Protein AF-A0AAN7W5N5-F1 (afdb_monomer_lite)

Organism: NCBI:txid574655

Radius of gyration: 18.79 Å; chains: 1; bounding box: 51×27×48 Å

Structure (mmCIF, N/CA/C/O backbone):
data_AF-A0AAN7W5N5-F1
#
_entry.id   AF-A0AAN7W5N5-F1
#
loop_
_atom_site.group_PDB
_atom_site.id
_atom_site.type_symbol
_atom_site.label_atom_id
_atom_site.label_alt_id
_atom_site.label_comp_id
_atom_site.label_asym_id
_atom_site.label_entity_id
_atom_site.label_seq_id
_atom_site.pdbx_PDB_ins_code
_atom_site.Cartn_x
_atom_site.Cartn_y
_atom_site.Cartn_z
_atom_site.occupancy
_atom_site.B_iso_or_equiv
_atom_site.auth_seq_id
_atom_site.auth_comp_id
_atom_site.auth_asym_id
_atom_site.auth_atom_id
_atom_site.pdbx_PDB_model_num
ATOM 1 N N . MET A 1 1 ? -1.531 -2.290 21.632 1.00 62.78 1 MET A N 1
ATOM 2 C CA . MET A 1 1 ? -2.872 -2.038 22.188 1.00 62.78 1 MET A CA 1
ATOM 3 C C . MET A 1 1 ? -3.713 -3.237 21.817 1.00 62.78 1 MET A C 1
ATOM 5 O O . MET A 1 1 ? -3.587 -3.684 20.684 1.00 62.78 1 MET A O 1
ATOM 9 N N . ASP A 1 2 ? -4.458 -3.797 22.761 1.00 75.69 2 ASP A N 1
ATOM 10 C CA . ASP A 1 2 ? -5.427 -4.842 22.440 1.00 75.69 2 ASP A CA 1
ATOM 11 C C . ASP A 1 2 ? -6.656 -4.183 21.795 1.00 75.69 2 ASP A C 1
ATOM 13 O O . ASP A 1 2 ? -7.124 -3.154 22.284 1.00 75.69 2 ASP A O 1
ATOM 17 N N . TRP A 1 3 ? -7.126 -4.709 20.664 1.00 88.38 3 TRP A N 1
ATOM 18 C CA . TRP A 1 3 ? -8.278 -4.153 19.943 1.00 88.38 3 TRP A CA 1
ATOM 19 C C . TRP A 1 3 ? -9.618 -4.711 20.423 1.00 88.38 3 TRP A C 1
ATOM 21 O O . TRP A 1 3 ? -10.660 -4.254 19.958 1.00 88.38 3 TRP A O 1
ATOM 31 N N . THR A 1 4 ? -9.616 -5.658 21.365 1.00 76.62 4 THR A N 1
ATOM 32 C CA . THR A 1 4 ? -10.848 -6.211 21.947 1.00 76.62 4 THR A CA 1
ATOM 33 C C . THR A 1 4 ? -11.638 -5.206 22.788 1.00 76.62 4 THR A C 1
ATOM 35 O O . THR A 1 4 ? -12.823 -5.431 23.011 1.00 76.62 4 THR A O 1
ATOM 38 N N . ASP A 1 5 ? -11.014 -4.111 23.240 1.00 76.88 5 ASP A N 1
ATOM 39 C CA . ASP A 1 5 ? -11.639 -3.071 24.074 1.00 76.88 5 ASP A CA 1
ATOM 40 C C . ASP A 1 5 ? -11.217 -1.655 23.628 1.00 76.88 5 ASP A C 1
ATOM 42 O O . ASP A 1 5 ? -10.651 -0.858 24.378 1.00 76.88 5 ASP A O 1
ATOM 46 N N . LEU A 1 6 ? -11.415 -1.355 22.339 1.00 86.00 6 LEU A N 1
ATOM 47 C CA . LEU A 1 6 ? -11.145 -0.026 21.783 1.00 86.00 6 LEU A CA 1
ATOM 48 C C . LEU A 1 6 ? -12.155 0.997 22.334 1.00 86.00 6 LEU A C 1
ATOM 50 O O . LEU A 1 6 ? -13.349 0.885 22.041 1.00 86.00 6 LEU A O 1
ATOM 54 N N . PRO A 1 7 ? -11.716 2.039 23.069 1.00 90.25 7 PRO A N 1
ATOM 55 C CA . PRO A 1 7 ? -12.647 3.020 23.602 1.00 90.25 7 PRO A CA 1
ATOM 56 C C . PRO A 1 7 ? -13.289 3.822 22.456 1.00 90.25 7 PRO A C 1
ATOM 58 O O . PRO A 1 7 ? -12.598 4.154 21.491 1.00 90.25 7 PRO A O 1
ATOM 61 N N . PRO A 1 8 ? -14.567 4.240 22.564 1.00 90.12 8 PRO A N 1
ATOM 62 C CA . PRO A 1 8 ? -15.243 5.013 21.511 1.00 90.12 8 PRO A CA 1
ATOM 63 C C . PRO A 1 8 ? -14.552 6.339 21.154 1.00 90.12 8 PRO A C 1
ATOM 65 O O . PRO A 1 8 ? -14.752 6.898 20.077 1.00 90.12 8 PRO A O 1
ATOM 68 N N . SER A 1 9 ? -13.731 6.871 22.064 1.00 93.50 9 SER A N 1
ATOM 69 C CA . SER A 1 9 ? -12.927 8.070 21.833 1.00 93.50 9 SER A CA 1
ATOM 70 C C . SER A 1 9 ? -11.696 7.824 20.952 1.00 93.50 9 SER A C 1
ATOM 72 O O . SER A 1 9 ? -11.160 8.797 20.412 1.00 93.50 9 SER A O 1
ATOM 74 N N . HIS A 1 10 ? -11.266 6.570 20.781 1.00 95.50 10 HIS A N 1
ATOM 75 C CA . HIS A 1 10 ? -10.104 6.194 19.979 1.00 95.50 10 HIS A CA 1
ATOM 76 C C . HIS A 1 10 ? -10.330 6.493 18.495 1.00 95.50 10 HIS A C 1
ATOM 78 O O . HIS A 1 10 ? -11.406 6.226 17.957 1.00 95.50 10 HIS A O 1
ATOM 84 N N . ASN A 1 11 ? -9.307 6.997 17.801 1.00 97.50 11 ASN A N 1
ATOM 85 C CA . ASN A 1 11 ? -9.436 7.355 16.387 1.00 97.50 11 ASN A CA 1
ATOM 86 C C . ASN A 1 11 ? -9.748 6.142 15.507 1.00 97.50 11 ASN A C 1
ATOM 88 O O . ASN A 1 11 ? -10.615 6.243 14.649 1.00 97.50 11 ASN A O 1
ATOM 92 N N . LEU A 1 12 ? -9.161 4.975 15.787 1.00 97.19 12 LEU A N 1
ATOM 93 C CA . LEU A 1 12 ? -9.523 3.723 15.108 1.00 97.19 12 LEU A CA 1
ATOM 94 C C . LEU A 1 12 ? -11.008 3.343 15.288 1.00 97.19 12 LEU A C 1
ATOM 96 O O . LEU A 1 12 ? -11.646 2.934 14.322 1.00 97.19 12 LEU A O 1
ATOM 100 N N . ALA A 1 13 ? -11.576 3.530 16.489 1.00 95.75 13 ALA A N 1
ATOM 101 C CA . ALA A 1 13 ? -12.991 3.252 16.767 1.00 95.75 13 ALA A CA 1
ATOM 102 C C . ALA A 1 13 ? -13.930 4.225 16.028 1.00 95.75 13 ALA A C 1
ATOM 104 O O . ALA A 1 13 ? -14.976 3.836 15.511 1.00 95.75 13 ALA A O 1
ATOM 105 N N . LYS A 1 14 ? -13.535 5.496 15.921 1.00 97.56 14 LYS A N 1
ATOM 106 C CA . LYS A 1 14 ? -14.254 6.487 15.108 1.00 97.56 14 LYS A CA 1
ATOM 107 C C . LYS A 1 14 ? -14.141 6.178 13.618 1.00 97.56 14 LYS A C 1
ATOM 109 O O . LYS A 1 14 ? -15.128 6.268 12.899 1.00 97.56 14 LYS A O 1
ATOM 114 N N . PHE A 1 15 ? -12.959 5.767 13.162 1.00 98.12 15 PHE A N 1
ATOM 115 C CA . PHE A 1 15 ? -12.714 5.455 11.758 1.00 98.12 15 PHE A CA 1
ATOM 116 C C . PHE A 1 15 ? -13.587 4.288 11.287 1.00 98.12 15 PHE A C 1
ATOM 118 O O . PHE A 1 15 ? -14.250 4.395 10.258 1.00 98.12 15 PHE A O 1
ATOM 125 N N . ILE A 1 16 ? -13.669 3.206 12.068 1.00 96.50 16 ILE A N 1
ATOM 126 C CA . ILE A 1 16 ? -14.532 2.071 11.721 1.00 96.50 16 ILE A CA 1
ATOM 127 C C . ILE A 1 16 ? -16.022 2.454 11.698 1.00 96.50 16 ILE A C 1
ATOM 129 O O . ILE A 1 16 ? -16.761 1.958 10.850 1.00 96.50 16 ILE A O 1
ATOM 133 N N . ALA A 1 17 ? -16.464 3.372 12.565 1.00 95.81 17 ALA A N 1
ATOM 134 C CA . ALA A 1 17 ? -17.840 3.870 12.559 1.00 95.81 17 ALA A CA 1
ATOM 135 C C . ALA A 1 17 ? -18.172 4.696 11.300 1.00 95.81 17 ALA A C 1
ATOM 137 O O . ALA A 1 17 ? -19.320 4.707 10.858 1.00 95.81 17 ALA A O 1
ATOM 138 N N . GLU A 1 18 ? -17.180 5.361 10.703 1.00 97.06 18 GLU A N 1
ATOM 139 C CA . GLU A 1 18 ? -17.335 6.142 9.468 1.00 97.06 18 GLU A CA 1
ATOM 140 C C . GLU A 1 18 ? -17.125 5.320 8.183 1.00 97.06 18 GLU A C 1
ATOM 142 O O . GLU A 1 18 ? -17.558 5.737 7.106 1.00 97.06 18 GLU A O 1
ATOM 147 N N . LEU A 1 19 ? -16.523 4.129 8.284 1.00 98.19 19 LEU A N 1
ATOM 148 C CA . LEU A 1 19 ? -16.250 3.249 7.146 1.00 98.19 19 LEU A CA 1
ATOM 149 C C . LEU A 1 19 ? -17.478 2.975 6.248 1.00 98.19 19 LEU A C 1
ATOM 151 O O . LEU A 1 19 ? -17.312 3.038 5.030 1.00 98.19 19 LEU A O 1
ATOM 155 N N . PRO A 1 20 ? -18.708 2.737 6.761 1.00 98.12 20 PRO A N 1
ATOM 156 C CA . PRO A 1 20 ? -19.872 2.515 5.898 1.00 98.12 20 PRO A CA 1
ATOM 157 C C . PRO A 1 20 ? -20.142 3.664 4.918 1.00 98.12 20 PRO A C 1
ATOM 159 O O . PRO A 1 20 ? -20.541 3.419 3.780 1.00 98.12 20 PRO A O 1
ATOM 162 N N . ALA A 1 21 ? -19.921 4.915 5.337 1.00 98.12 21 ALA A N 1
ATOM 163 C CA . ALA A 1 21 ? -20.107 6.077 4.473 1.00 98.12 21 ALA A CA 1
ATOM 164 C C . ALA A 1 21 ? -19.031 6.132 3.379 1.00 98.12 21 ALA A C 1
ATOM 166 O O . ALA A 1 21 ? -19.371 6.321 2.214 1.00 98.12 21 ALA A O 1
ATOM 167 N N . ILE A 1 22 ? -17.769 5.875 3.742 1.00 98.50 22 ILE A N 1
ATOM 168 C CA . ILE A 1 22 ? -16.629 5.831 2.811 1.00 98.50 22 ILE A CA 1
ATOM 169 C C . ILE A 1 22 ? -16.830 4.744 1.749 1.00 98.50 22 ILE A C 1
ATOM 171 O O . ILE A 1 22 ? -16.679 5.000 0.556 1.00 98.50 22 ILE A O 1
ATOM 175 N N . LEU A 1 23 ? -17.211 3.531 2.159 1.00 98.38 23 LEU A N 1
ATOM 176 C CA . LEU A 1 23 ? -17.442 2.419 1.233 1.00 98.38 23 LEU A CA 1
ATOM 177 C C . LEU A 1 23 ? -18.632 2.685 0.307 1.00 98.38 23 LEU A C 1
ATOM 179 O O . LEU A 1 23 ? -18.572 2.382 -0.882 1.00 98.38 23 LEU A O 1
ATOM 183 N N . LYS A 1 24 ? -19.697 3.308 0.824 1.00 98.19 24 LYS A N 1
ATOM 184 C CA . LYS A 1 24 ? -20.849 3.715 0.013 1.00 98.19 24 LYS A CA 1
ATOM 185 C C . LYS A 1 24 ? -20.483 4.784 -1.017 1.00 98.19 24 LYS A C 1
ATOM 187 O O . LYS A 1 24 ? -20.962 4.710 -2.145 1.00 98.19 24 LYS A O 1
ATOM 192 N N . GLU A 1 25 ? -19.696 5.780 -0.623 1.00 98.00 25 GLU A N 1
ATOM 193 C CA . GLU A 1 25 ? -19.261 6.869 -1.501 1.00 98.00 25 GLU A CA 1
ATOM 194 C C . GLU A 1 25 ? -18.341 6.350 -2.606 1.00 98.00 25 GLU A C 1
ATOM 196 O O . GLU A 1 25 ? -18.596 6.589 -3.784 1.00 98.00 25 GLU A O 1
ATOM 201 N N . THR A 1 26 ? -17.327 5.572 -2.226 1.00 97.75 26 THR A N 1
ATOM 202 C CA . THR A 1 26 ? -16.324 5.063 -3.167 1.00 97.75 26 THR A CA 1
ATOM 203 C C . THR A 1 26 ? -16.831 3.893 -4.011 1.00 97.75 26 THR A C 1
ATOM 205 O O . THR A 1 26 ? -16.389 3.670 -5.141 1.00 97.75 26 THR A O 1
ATOM 208 N N . GLY A 1 27 ? -17.784 3.110 -3.499 1.00 98.00 27 GLY A N 1
ATOM 209 C CA . GLY A 1 27 ? -18.312 1.917 -4.163 1.00 98.00 27 GLY A CA 1
ATOM 210 C C . GLY A 1 27 ? -17.249 0.846 -4.434 1.00 98.00 27 GLY A C 1
ATOM 211 O O . GLY A 1 27 ? -17.376 0.095 -5.403 1.00 98.00 27 GLY A O 1
ATOM 212 N N . HIS A 1 28 ? -16.176 0.815 -3.638 1.00 98.31 28 HIS A N 1
ATOM 213 C CA . HIS A 1 28 ? -15.098 -0.164 -3.724 1.00 98.31 28 HIS A CA 1
ATOM 214 C C . HIS A 1 28 ? -14.604 -0.530 -2.328 1.00 98.31 28 HIS A C 1
ATOM 216 O O . HIS A 1 28 ? -14.449 0.339 -1.476 1.00 98.31 28 HIS A O 1
ATOM 222 N N . HIS A 1 29 ? -14.401 -1.822 -2.086 1.00 98.19 29 HIS A N 1
ATOM 223 C CA . HIS A 1 29 ? -14.193 -2.356 -0.740 1.00 98.19 29 HIS A CA 1
ATOM 224 C C . HIS A 1 29 ? -12.861 -3.098 -0.581 1.00 98.19 29 HIS A C 1
ATOM 226 O O . HIS A 1 29 ? -12.531 -3.510 0.526 1.00 98.19 29 HIS A O 1
ATOM 232 N N . GLU A 1 30 ? -12.079 -3.261 -1.648 1.00 98.19 30 GLU A N 1
ATOM 233 C CA . GLU A 1 30 ? -10.800 -3.965 -1.588 1.00 98.19 30 GLU A CA 1
ATOM 234 C C . GLU A 1 30 ? -9.652 -2.985 -1.320 1.00 98.19 30 GLU A C 1
ATOM 236 O O . GLU A 1 30 ? -9.514 -1.961 -1.988 1.00 98.19 30 GLU A O 1
ATOM 241 N N . MET A 1 31 ? -8.802 -3.318 -0.349 1.00 98.38 31 MET A N 1
ATOM 242 C CA . MET A 1 31 ? -7.566 -2.595 -0.064 1.00 98.38 31 MET A CA 1
ATOM 243 C C . MET A 1 31 ? -6.450 -3.568 0.321 1.00 98.38 31 MET A C 1
ATOM 245 O O . MET A 1 31 ? -6.561 -4.297 1.307 1.00 98.38 31 MET A O 1
ATOM 249 N N . TYR A 1 32 ? -5.344 -3.552 -0.429 1.00 97.75 32 TYR A N 1
ATOM 250 C CA . TYR A 1 32 ? -4.166 -4.406 -0.198 1.00 97.75 32 TYR A CA 1
ATOM 251 C C . TYR A 1 32 ? -4.500 -5.907 -0.100 1.00 97.75 32 TYR A C 1
ATOM 253 O O . TYR A 1 32 ? -3.950 -6.655 0.708 1.00 97.75 32 TYR A O 1
ATOM 261 N N . GLY A 1 33 ? -5.457 -6.342 -0.912 1.00 96.81 33 GLY A N 1
ATOM 262 C CA . GLY A 1 33 ? -6.055 -7.664 -0.934 1.00 96.81 33 GLY A CA 1
ATOM 263 C C . GLY A 1 33 ? -7.210 -7.837 0.051 1.00 96.81 33 GLY A C 1
ATOM 264 O O . GLY A 1 33 ? -8.016 -8.734 -0.156 1.00 96.81 33 GLY A O 1
ATOM 265 N N . VAL A 1 34 ? -7.336 -7.033 1.104 1.00 98.31 34 VAL A N 1
ATOM 266 C CA . VAL A 1 34 ? -8.346 -7.218 2.158 1.00 98.31 34 VAL A CA 1
ATOM 267 C C . VAL A 1 34 ? -9.691 -6.628 1.734 1.00 98.31 34 VAL A C 1
ATOM 269 O O . VAL A 1 34 ? -9.759 -5.476 1.320 1.00 98.31 34 VAL A O 1
ATOM 272 N N . GLU A 1 35 ? -10.767 -7.402 1.896 1.00 98.06 35 GLU A N 1
ATOM 273 C CA . GLU A 1 35 ? -12.139 -6.899 1.771 1.00 98.06 35 GLU A CA 1
ATOM 274 C C . GLU A 1 35 ? -12.531 -6.171 3.066 1.00 98.06 35 GLU A C 1
ATOM 276 O O . GLU A 1 35 ? -12.616 -6.784 4.139 1.00 98.06 35 GLU A O 1
ATOM 281 N N . LEU A 1 36 ? -12.734 -4.857 2.970 1.00 98.38 36 LEU A N 1
ATOM 282 C CA . LEU A 1 36 ? -13.122 -3.997 4.082 1.00 98.38 36 LEU A CA 1
ATOM 283 C C . LEU A 1 36 ? -14.585 -4.236 4.451 1.00 98.38 36 LEU A C 1
ATOM 285 O O . LEU A 1 36 ? -15.479 -4.149 3.612 1.00 98.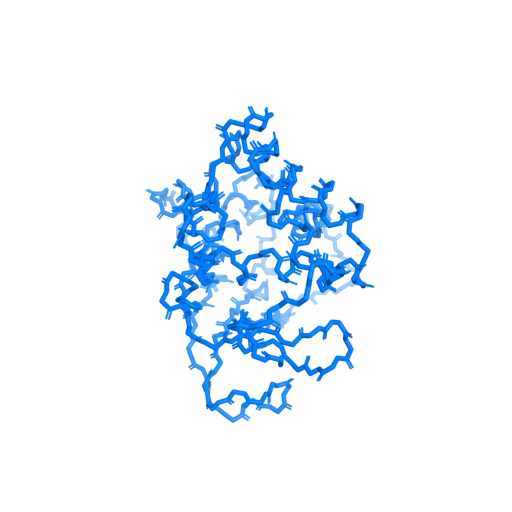38 36 LEU A O 1
ATOM 289 N N . GLN A 1 37 ? -14.829 -4.509 5.731 1.00 96.75 37 GLN A N 1
ATOM 290 C CA . GLN A 1 37 ? -16.149 -4.869 6.239 1.00 96.75 37 GLN A CA 1
ATOM 291 C C . GLN A 1 37 ? -16.641 -3.858 7.270 1.00 96.75 37 GLN A C 1
ATOM 293 O O . GLN A 1 37 ? -15.924 -3.464 8.191 1.00 96.75 37 GLN A O 1
ATOM 298 N N . THR A 1 38 ? -17.901 -3.455 7.131 1.00 94.69 38 THR A N 1
ATOM 299 C CA . THR A 1 38 ? -18.594 -2.655 8.142 1.00 94.69 38 THR A CA 1
ATOM 300 C C . THR A 1 38 ? -18.891 -3.493 9.382 1.00 94.69 38 THR A C 1
ATOM 302 O O . THR A 1 38 ? -18.990 -4.716 9.311 1.00 94.69 38 THR A O 1
ATOM 305 N N . VAL A 1 39 ? -19.084 -2.840 10.526 1.00 91.69 39 VAL A N 1
ATOM 306 C CA . VAL A 1 39 ? -19.478 -3.530 11.761 1.00 91.69 39 VAL A CA 1
ATOM 307 C C . VAL A 1 39 ? -20.928 -3.996 11.648 1.00 91.69 39 VAL A C 1
ATOM 309 O O . VAL A 1 39 ? -21.829 -3.186 11.438 1.00 91.69 39 VAL A O 1
ATOM 312 N N . GLU A 1 40 ? -21.147 -5.299 11.791 1.00 89.12 40 GLU A N 1
ATOM 313 C CA . GLU A 1 40 ? -22.485 -5.870 11.948 1.00 89.12 40 GLU A CA 1
ATOM 314 C C . GLU A 1 40 ? -22.989 -5.664 13.383 1.00 89.12 40 GLU A C 1
ATOM 316 O O . GLU A 1 40 ? -22.221 -5.737 14.345 1.00 89.12 40 GLU A O 1
ATOM 321 N N . GLU A 1 41 ? -24.293 -5.438 13.542 1.00 85.69 41 GLU A N 1
ATOM 322 C CA . GLU A 1 41 ? -24.903 -5.237 14.856 1.00 85.69 41 GLU A CA 1
ATOM 323 C C . GLU A 1 41 ? -24.616 -6.422 15.797 1.00 85.69 41 GLU A C 1
ATOM 325 O O . GLU A 1 41 ? -24.812 -7.587 15.449 1.00 85.69 41 GLU A O 1
ATOM 330 N N . GLY A 1 42 ? -24.118 -6.118 16.999 1.00 82.19 42 GLY A N 1
ATOM 331 C CA . GLY A 1 42 ? -23.792 -7.120 18.017 1.00 82.19 42 GLY A CA 1
ATOM 332 C C . GLY A 1 42 ? -22.503 -7.917 17.773 1.00 82.19 42 GLY A C 1
ATOM 333 O O . GLY A 1 42 ? -22.201 -8.806 18.569 1.00 82.19 42 GLY A O 1
ATOM 334 N N . LYS A 1 43 ? -21.727 -7.614 16.723 1.00 87.31 43 LYS A N 1
ATOM 335 C CA . LYS A 1 43 ? -20.427 -8.249 16.454 1.00 87.31 43 LYS A CA 1
ATOM 336 C C . LYS A 1 43 ? -19.266 -7.262 16.620 1.00 87.31 43 LYS A C 1
ATOM 338 O O . LYS A 1 43 ? -19.433 -6.069 16.365 1.00 87.31 43 LYS A O 1
ATOM 343 N N . PRO A 1 44 ? -18.074 -7.732 17.029 1.00 89.06 44 PRO A N 1
ATOM 344 C CA . PRO A 1 44 ? -16.884 -6.893 17.017 1.00 89.06 44 PRO A CA 1
ATOM 345 C C . PRO A 1 44 ? -16.466 -6.562 15.572 1.00 89.06 44 PRO A C 1
ATOM 347 O O . PRO A 1 44 ? -16.754 -7.341 14.657 1.00 89.06 44 PRO A O 1
ATOM 350 N N . PRO A 1 45 ? -15.748 -5.447 15.348 1.00 92.25 45 PRO A N 1
ATOM 351 C CA . PRO A 1 45 ? -15.161 -5.151 14.048 1.00 92.25 45 PRO A CA 1
ATOM 352 C C . PRO A 1 45 ? -14.238 -6.268 13.552 1.00 92.25 45 PRO A C 1
ATOM 354 O O . PRO A 1 45 ? -13.500 -6.879 14.329 1.00 92.25 45 PRO A O 1
ATOM 357 N N . VAL A 1 46 ? -14.228 -6.495 12.239 1.00 94.75 46 VAL A N 1
ATOM 358 C CA . VAL A 1 46 ? -13.342 -7.483 11.615 1.00 94.75 46 VAL A CA 1
ATOM 359 C C . VAL A 1 46 ? -11.884 -7.042 11.767 1.00 94.75 46 VAL A C 1
ATOM 361 O O . VAL A 1 46 ? -11.503 -5.952 11.337 1.00 94.75 46 VAL A O 1
ATOM 364 N N . HIS A 1 47 ? -11.048 -7.911 12.343 1.00 95.88 47 HIS A N 1
ATOM 365 C CA . HIS A 1 47 ? -9.654 -7.597 12.673 1.00 95.88 47 HIS A CA 1
ATOM 366 C C . HIS A 1 47 ? -8.847 -7.093 11.468 1.00 95.88 47 HIS A C 1
ATOM 368 O O . HIS A 1 47 ? -8.166 -6.077 11.556 1.00 95.88 47 HIS A O 1
ATOM 374 N N . THR A 1 48 ? -8.951 -7.754 10.316 1.00 97.44 48 THR A N 1
ATOM 375 C CA . THR A 1 48 ? -8.211 -7.373 9.103 1.00 97.44 48 THR A CA 1
ATOM 376 C C . THR A 1 48 ? -8.648 -6.018 8.548 1.00 97.44 48 THR A C 1
ATOM 378 O O . THR A 1 48 ? -7.820 -5.275 8.031 1.00 97.44 48 THR A O 1
ATOM 381 N N . THR A 1 49 ? -9.915 -5.629 8.727 1.00 97.88 49 THR A N 1
ATOM 382 C CA . THR A 1 49 ? -10.363 -4.262 8.417 1.00 97.88 49 THR A CA 1
ATOM 383 C C . THR A 1 49 ? -9.678 -3.256 9.342 1.00 97.88 49 THR A C 1
ATOM 385 O O . THR A 1 49 ? -9.137 -2.261 8.864 1.00 97.88 49 THR A O 1
ATOM 388 N N . LEU A 1 50 ? -9.610 -3.535 10.650 1.00 97.81 50 LEU A N 1
ATOM 389 C CA . LEU A 1 50 ? -8.890 -2.681 11.604 1.00 97.81 50 LEU A CA 1
ATOM 390 C C . LEU A 1 50 ? -7.396 -2.553 11.264 1.00 97.81 50 LEU A C 1
ATOM 392 O O . LEU A 1 50 ? -6.847 -1.460 11.382 1.00 97.81 50 LEU A O 1
ATOM 396 N N . VAL A 1 51 ? -6.752 -3.624 10.779 1.00 98.19 51 VAL A N 1
ATOM 397 C CA . VAL A 1 51 ? -5.364 -3.591 10.275 1.00 98.19 51 VAL A CA 1
ATOM 398 C C . VAL A 1 51 ? -5.202 -2.549 9.176 1.00 98.19 51 VAL A C 1
ATOM 400 O O . VAL A 1 51 ? -4.291 -1.723 9.255 1.00 98.19 51 VAL A O 1
ATOM 403 N N . ILE A 1 52 ? -6.088 -2.538 8.181 1.00 98.56 52 ILE A N 1
ATOM 404 C CA . ILE A 1 52 ? -6.022 -1.556 7.096 1.00 98.56 52 ILE A CA 1
ATOM 405 C C . ILE A 1 52 ? -6.254 -0.140 7.629 1.00 98.56 52 ILE A C 1
ATOM 407 O O . ILE A 1 52 ? -5.428 0.741 7.394 1.00 98.56 52 ILE A O 1
ATOM 411 N N . LEU A 1 53 ? -7.318 0.085 8.403 1.00 98.50 53 LEU A N 1
ATOM 412 C CA . LEU A 1 53 ? -7.630 1.415 8.941 1.00 98.50 53 LEU A CA 1
ATOM 413 C C . LEU A 1 53 ? -6.493 1.969 9.813 1.00 98.50 53 LEU A C 1
ATOM 415 O O . LEU A 1 53 ? -6.135 3.144 9.702 1.00 98.50 53 LEU A O 1
ATOM 419 N N . GLN A 1 54 ? -5.868 1.118 10.629 1.00 98.31 54 GLN A N 1
ATOM 420 C CA . GLN A 1 54 ? -4.736 1.515 11.457 1.00 98.31 54 GLN A CA 1
ATOM 421 C C . GLN A 1 54 ? -3.503 1.879 10.621 1.00 98.31 54 GLN A C 1
ATOM 423 O O . GLN A 1 54 ? -2.778 2.806 10.987 1.00 98.31 54 GLN A O 1
ATOM 428 N N . LYS A 1 55 ? -3.254 1.206 9.486 1.00 98.19 55 LYS A N 1
ATOM 429 C CA . LYS A 1 55 ? -2.179 1.603 8.558 1.00 98.19 55 LYS A CA 1
ATOM 430 C C . LYS A 1 55 ? -2.397 3.024 8.036 1.00 98.19 55 LYS A C 1
ATOM 432 O O . LYS A 1 55 ? -1.456 3.815 8.068 1.00 98.19 55 LYS A O 1
ATOM 437 N N . PHE A 1 56 ? -3.625 3.376 7.649 1.00 98.56 56 PHE A N 1
ATOM 438 C CA . PHE A 1 56 ? -3.964 4.733 7.197 1.00 98.56 56 PHE A CA 1
ATOM 439 C C . PHE A 1 56 ? -3.846 5.779 8.313 1.00 98.56 56 PHE A C 1
ATOM 441 O O . PHE A 1 56 ? -3.289 6.852 8.081 1.00 98.56 56 PHE A O 1
ATOM 448 N N . LEU A 1 57 ? -4.277 5.471 9.542 1.00 98.44 57 LEU A N 1
ATOM 449 C CA . LEU A 1 57 ? -4.051 6.364 10.689 1.00 98.44 57 LEU A CA 1
ATOM 450 C C . LEU A 1 57 ? -2.559 6.600 10.925 1.00 98.44 57 LEU A C 1
ATOM 452 O O . LEU A 1 57 ? -2.119 7.741 11.042 1.00 98.44 57 LEU A O 1
ATOM 456 N N . ARG A 1 58 ? -1.748 5.538 10.926 1.00 97.69 58 ARG A N 1
ATOM 457 C CA . ARG A 1 58 ? -0.296 5.650 11.124 1.00 97.69 58 ARG A CA 1
ATOM 458 C C . ARG A 1 58 ? 0.395 6.431 10.014 1.00 97.69 58 ARG A C 1
ATOM 460 O O . ARG A 1 58 ? 1.283 7.222 10.322 1.00 97.69 58 ARG A O 1
ATOM 467 N N . ALA A 1 59 ? -0.012 6.235 8.761 1.00 97.19 59 ALA A N 1
ATOM 468 C CA . ALA A 1 59 ? 0.510 6.989 7.623 1.00 97.19 59 ALA A CA 1
ATOM 469 C C . ALA A 1 59 ? 0.250 8.500 7.761 1.00 97.19 59 ALA A C 1
ATOM 471 O O . ALA A 1 59 ? 1.054 9.308 7.302 1.00 97.19 59 ALA A O 1
ATOM 472 N N . ASN A 1 60 ? -0.821 8.877 8.465 1.00 98.00 60 ASN A N 1
ATOM 473 C CA . ASN A 1 60 ? -1.238 10.262 8.674 1.00 98.00 60 ASN A CA 1
ATOM 474 C C . ASN A 1 60 ? -0.979 10.775 10.096 1.00 98.00 60 ASN A C 1
ATOM 476 O O . ASN A 1 60 ? -1.625 11.724 10.532 1.00 98.00 60 ASN A O 1
ATOM 480 N N . ALA A 1 61 ? -0.036 10.176 10.829 1.00 97.75 61 ALA A N 1
ATOM 481 C CA . ALA A 1 61 ? 0.315 10.594 12.189 1.00 97.75 61 ALA A CA 1
ATOM 482 C C . ALA A 1 61 ? -0.883 10.644 13.168 1.00 97.75 61 ALA A C 1
ATOM 484 O O . ALA A 1 61 ? -0.958 11.527 14.020 1.00 97.75 61 ALA A O 1
ATOM 485 N N . ASP A 1 62 ? -1.800 9.680 13.038 1.00 97.88 62 ASP A N 1
ATOM 486 C CA . ASP A 1 62 ? -3.067 9.554 13.776 1.00 97.88 62 ASP A CA 1
ATOM 487 C C . ASP A 1 62 ? -4.094 10.681 13.511 1.00 97.88 62 ASP A C 1
ATOM 489 O O . ASP A 1 62 ? -5.063 10.857 14.249 1.00 97.88 62 ASP A O 1
ATOM 493 N N . ASP A 1 63 ? -3.927 11.435 12.419 1.00 98.44 63 ASP A N 1
ATOM 494 C CA . ASP A 1 63 ? -4.917 12.399 11.929 1.00 98.44 63 ASP A CA 1
ATOM 495 C C . ASP A 1 63 ? -6.065 11.667 11.212 1.00 98.44 63 ASP A C 1
ATOM 497 O O . ASP A 1 63 ? -5.950 11.257 10.053 1.00 98.44 63 ASP A O 1
ATOM 501 N N . LEU A 1 64 ? -7.192 11.503 11.912 1.00 98.38 64 LEU A N 1
ATOM 502 C CA . LEU A 1 64 ? -8.376 10.809 11.396 1.00 98.38 64 LEU A CA 1
ATOM 503 C C . LEU A 1 64 ? -8.933 11.443 10.114 1.00 98.38 64 LEU A C 1
ATOM 505 O O . LEU A 1 64 ? -9.427 10.726 9.247 1.00 98.38 64 LEU A O 1
ATOM 509 N N . PHE A 1 65 ? -8.888 12.770 9.976 1.00 98.31 65 PHE A N 1
ATOM 510 C CA . PHE A 1 65 ? -9.433 13.428 8.789 1.00 98.31 65 PHE A CA 1
ATOM 511 C C . PHE A 1 65 ? -8.609 13.063 7.552 1.00 98.31 65 PHE A C 1
ATOM 513 O O . PHE A 1 65 ? -9.165 12.576 6.567 1.00 98.31 65 PHE A O 1
ATOM 520 N N . LYS A 1 66 ? -7.283 13.201 7.643 1.00 98.38 66 LYS A N 1
ATOM 521 C CA . LYS A 1 66 ? -6.375 12.855 6.540 1.00 98.38 66 LYS A CA 1
ATOM 522 C C . LYS A 1 66 ? -6.362 11.361 6.239 1.00 98.38 66 LYS A C 1
ATOM 524 O O . LYS A 1 66 ? -6.312 10.976 5.078 1.00 98.38 66 LYS A O 1
ATOM 529 N N . ALA A 1 67 ? -6.466 10.515 7.266 1.00 98.62 67 ALA A N 1
ATOM 530 C CA . ALA A 1 67 ? -6.549 9.069 7.083 1.00 98.62 67 ALA A CA 1
ATOM 531 C C . ALA A 1 67 ? -7.787 8.656 6.272 1.00 98.62 67 ALA A C 1
ATOM 533 O O . ALA A 1 67 ? -7.681 7.807 5.389 1.00 98.62 67 ALA A O 1
ATOM 534 N N . LYS A 1 68 ? -8.944 9.284 6.530 1.00 98.44 68 LYS A N 1
ATOM 535 C CA . LYS A 1 68 ? -10.168 9.070 5.744 1.00 98.44 68 LYS A CA 1
ATOM 536 C C . LYS A 1 68 ? -10.014 9.561 4.309 1.00 98.44 68 LYS A C 1
ATOM 538 O O . LYS A 1 68 ? -10.347 8.823 3.392 1.00 98.44 68 LYS A O 1
ATOM 543 N N . GLU A 1 69 ? -9.486 10.770 4.120 1.00 98.31 69 GLU A N 1
ATOM 544 C CA . GLU A 1 69 ? -9.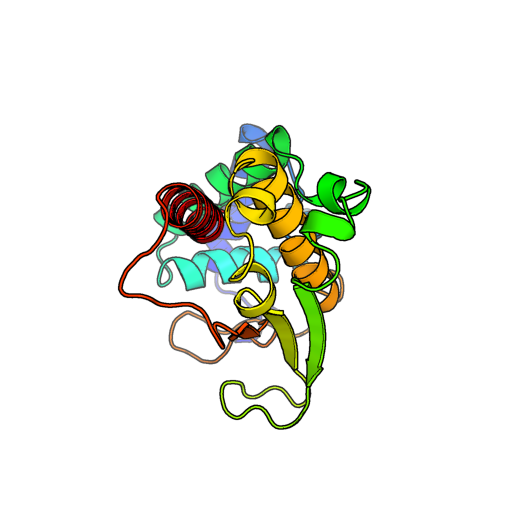246 11.339 2.788 1.00 98.31 69 GLU A CA 1
ATOM 545 C C . GLU A 1 69 ? -8.332 10.432 1.951 1.00 98.31 69 GLU A C 1
ATOM 547 O O . GLU A 1 69 ? -8.663 10.093 0.814 1.00 98.31 69 GLU A O 1
ATOM 552 N N . GLN A 1 70 ? -7.223 9.972 2.539 1.00 98.50 70 GLN A N 1
ATOM 553 C CA . GLN A 1 70 ? -6.287 9.079 1.866 1.00 98.50 70 GLN A CA 1
ATOM 554 C C . GLN A 1 70 ? -6.913 7.708 1.572 1.00 98.50 70 GLN A C 1
ATOM 556 O O . GLN A 1 70 ? -6.738 7.198 0.469 1.00 98.50 70 GLN A O 1
ATOM 561 N N . LEU A 1 71 ? -7.672 7.122 2.509 1.00 98.62 71 LEU A N 1
ATOM 562 C CA . LEU A 1 71 ? -8.372 5.856 2.269 1.00 98.62 71 LEU A CA 1
ATOM 563 C C . LEU A 1 71 ? -9.376 5.986 1.117 1.00 98.62 71 LEU A C 1
ATOM 565 O O . LEU A 1 71 ? -9.368 5.148 0.219 1.00 98.62 71 LEU A O 1
ATOM 569 N N . SER A 1 72 ? -10.206 7.033 1.108 1.00 98.50 72 SER A N 1
ATOM 570 C CA . SER A 1 72 ? -11.184 7.263 0.039 1.00 98.50 72 SER A CA 1
ATOM 571 C C . SER A 1 72 ? -10.510 7.421 -1.324 1.00 98.50 72 SER A C 1
ATOM 573 O O . SER A 1 72 ? -10.920 6.783 -2.294 1.00 98.50 72 SER A O 1
ATOM 575 N N . ALA A 1 73 ? -9.444 8.226 -1.395 1.00 98.25 73 ALA A N 1
ATOM 576 C CA . ALA A 1 73 ? -8.681 8.423 -2.625 1.00 98.25 73 ALA A CA 1
ATOM 577 C C . ALA A 1 73 ? -8.057 7.112 -3.127 1.00 98.25 73 ALA A C 1
ATOM 579 O O . ALA A 1 73 ? -8.154 6.797 -4.315 1.00 98.25 73 ALA A O 1
ATOM 580 N N . ALA A 1 74 ? -7.476 6.325 -2.220 1.00 98.38 74 ALA A N 1
ATOM 581 C CA . ALA A 1 74 ? -6.872 5.047 -2.555 1.00 98.38 74 ALA A CA 1
ATOM 582 C C . ALA A 1 74 ? -7.926 4.027 -3.026 1.00 98.38 74 ALA A C 1
ATOM 584 O O . ALA A 1 74 ? -7.704 3.353 -4.028 1.00 98.38 74 ALA A O 1
ATOM 585 N N . LEU A 1 75 ? -9.103 3.946 -2.392 1.00 98.62 75 LEU A N 1
ATOM 586 C CA . LEU A 1 75 ? -10.195 3.063 -2.835 1.00 98.62 75 LEU A CA 1
ATOM 587 C C . LEU A 1 75 ? -10.703 3.421 -4.241 1.00 98.62 75 LEU A C 1
ATOM 589 O O . LEU A 1 75 ? -10.883 2.531 -5.074 1.00 98.62 75 LEU A O 1
ATOM 593 N N . GLU A 1 76 ? -10.876 4.709 -4.547 1.00 98.19 76 GLU A N 1
ATOM 594 C CA . GLU A 1 76 ? -11.265 5.160 -5.894 1.00 98.19 76 GLU A CA 1
ATOM 595 C C . GLU A 1 76 ? -10.186 4.873 -6.941 1.00 98.19 76 GLU A C 1
ATOM 597 O O . GLU A 1 76 ? -10.468 4.440 -8.069 1.00 98.19 76 GLU A O 1
ATOM 602 N N . TRP A 1 77 ? -8.920 5.056 -6.567 1.00 97.94 77 TRP A N 1
ATOM 603 C CA . TRP A 1 77 ? -7.813 4.677 -7.426 1.00 97.94 77 TRP A CA 1
ATOM 604 C C . TRP A 1 77 ? -7.794 3.167 -7.674 1.00 97.94 77 TRP A C 1
ATOM 606 O O . TRP A 1 77 ? -7.698 2.748 -8.825 1.00 97.94 77 TRP A O 1
ATOM 616 N N . ARG A 1 78 ? -7.964 2.326 -6.646 1.00 98.25 78 ARG A N 1
ATOM 617 C CA . ARG A 1 78 ? -7.988 0.861 -6.809 1.00 98.25 78 ARG A CA 1
ATOM 618 C C . ARG A 1 78 ? -9.152 0.402 -7.684 1.00 98.25 78 ARG A C 1
ATOM 620 O O . ARG A 1 78 ? -8.952 -0.429 -8.571 1.00 98.25 78 ARG A O 1
ATOM 627 N N . LYS A 1 79 ? -10.329 1.013 -7.533 1.00 97.81 79 LYS A N 1
ATOM 628 C CA . LYS A 1 79 ? -11.511 0.766 -8.374 1.00 97.81 79 LYS A CA 1
ATOM 629 C C . LYS A 1 79 ? -11.248 1.025 -9.857 1.00 97.81 79 LYS A C 1
ATOM 631 O O . LYS A 1 79 ? -11.659 0.237 -10.714 1.00 97.81 79 LYS A O 1
ATOM 636 N N . THR A 1 80 ? -10.591 2.141 -10.167 1.00 97.06 80 THR A N 1
ATOM 637 C CA . THR A 1 80 ? -10.370 2.594 -11.548 1.00 97.06 80 THR A CA 1
ATOM 638 C C . THR A 1 80 ? -9.118 1.979 -12.172 1.00 97.06 80 THR A C 1
ATOM 640 O O . THR A 1 80 ? -9.182 1.465 -13.288 1.00 97.06 80 THR A O 1
ATOM 643 N N . TYR A 1 81 ? -7.997 1.975 -11.449 1.00 97.19 81 TYR A N 1
ATOM 644 C CA . TYR A 1 81 ? -6.703 1.461 -11.901 1.00 97.19 81 TYR A CA 1
ATOM 645 C C . TYR A 1 81 ? -6.618 -0.069 -11.869 1.00 97.19 81 TYR A C 1
ATOM 647 O O . TYR A 1 81 ? -5.872 -0.656 -12.654 1.00 97.19 81 TYR A O 1
ATOM 655 N N . LYS A 1 82 ? -7.379 -0.733 -10.987 1.00 97.50 82 LYS A N 1
ATOM 656 C CA . LYS A 1 82 ? -7.414 -2.198 -10.831 1.00 97.50 82 LYS A CA 1
ATOM 657 C C . LYS A 1 82 ? -6.010 -2.797 -10.663 1.00 97.50 82 LYS A C 1
ATOM 659 O O . LYS A 1 82 ? -5.553 -3.541 -11.537 1.00 97.50 82 LYS A O 1
ATOM 664 N N . PRO A 1 83 ? -5.288 -2.456 -9.583 1.00 97.69 83 PRO A N 1
ATOM 665 C CA . PRO A 1 83 ? -3.905 -2.890 -9.393 1.00 97.69 83 PRO A CA 1
ATOM 666 C C . PRO A 1 83 ? -3.775 -4.410 -9.250 1.00 97.69 83 PRO A C 1
ATOM 668 O O . PRO A 1 83 ? -2.834 -4.976 -9.794 1.00 97.69 83 PRO A O 1
ATOM 671 N N . LEU A 1 84 ? -4.749 -5.092 -8.636 1.00 97.19 84 LEU A N 1
ATOM 672 C CA . LEU A 1 84 ? -4.742 -6.556 -8.541 1.00 97.19 84 LEU A CA 1
ATOM 673 C C . LEU A 1 84 ? -4.761 -7.245 -9.912 1.00 97.19 84 LEU A C 1
ATOM 675 O O . LEU A 1 84 ? -4.097 -8.260 -10.080 1.00 97.19 84 LEU A O 1
ATOM 679 N N . HIS A 1 85 ? -5.434 -6.665 -10.914 1.00 97.50 85 HIS A N 1
ATOM 680 C CA . HIS A 1 85 ? -5.423 -7.210 -12.278 1.00 97.50 85 HIS A CA 1
ATOM 681 C C . HIS A 1 85 ? -4.022 -7.175 -12.905 1.00 97.50 85 HIS A C 1
ATOM 683 O O . HIS A 1 85 ? -3.748 -7.945 -13.818 1.00 97.50 85 HIS A O 1
ATOM 689 N N . ALA A 1 86 ? -3.123 -6.305 -12.425 1.00 97.19 86 ALA A N 1
ATOM 690 C CA . ALA A 1 86 ? -1.755 -6.243 -12.931 1.00 97.19 86 ALA A CA 1
ATOM 691 C C . ALA A 1 86 ? -0.977 -7.539 -12.647 1.00 97.19 86 ALA A C 1
ATOM 693 O O . ALA A 1 86 ? -0.008 -7.822 -13.340 1.00 97.19 86 ALA A O 1
ATOM 694 N N . LEU A 1 87 ? -1.397 -8.336 -11.657 1.00 96.19 87 LEU A N 1
ATOM 695 C CA . LEU A 1 87 ? -0.790 -9.633 -11.347 1.00 96.19 87 LEU A CA 1
ATOM 696 C C . LEU A 1 87 ? -1.082 -10.700 -12.409 1.00 96.19 87 LEU A C 1
ATOM 698 O O . LEU A 1 87 ? -0.271 -11.604 -12.594 1.00 96.19 87 LEU A O 1
ATOM 702 N N . ASP A 1 88 ? -2.206 -10.572 -13.116 1.00 96.56 88 ASP A N 1
ATOM 703 C CA . ASP A 1 88 ? -2.628 -11.500 -14.170 1.00 96.56 88 ASP A CA 1
ATOM 704 C C . ASP A 1 88 ? -2.085 -11.096 -15.555 1.00 96.56 88 ASP A C 1
ATOM 706 O O . ASP A 1 88 ? -2.254 -11.808 -16.548 1.00 96.56 88 ASP A O 1
ATOM 710 N N . GLU A 1 89 ? -1.433 -9.935 -15.646 1.00 97.00 89 GLU A N 1
ATOM 711 C CA . GLU A 1 89 ? -0.875 -9.415 -16.888 1.00 97.00 89 GLU A CA 1
ATOM 712 C C . GLU A 1 89 ? 0.484 -10.046 -17.219 1.00 97.00 89 GLU A C 1
ATOM 714 O O . GLU A 1 89 ? 1.306 -10.362 -16.359 1.00 97.00 89 GLU A O 1
ATOM 719 N N . THR A 1 90 ? 0.758 -10.198 -18.516 1.00 96.38 90 THR A N 1
ATOM 720 C CA . THR A 1 90 ? 2.063 -10.663 -18.996 1.00 96.38 90 THR A CA 1
ATOM 721 C C . THR A 1 90 ? 2.954 -9.478 -19.334 1.00 96.38 90 THR A C 1
ATOM 723 O O . THR A 1 90 ? 2.639 -8.665 -20.202 1.00 96.38 90 THR A O 1
ATOM 726 N N . PHE A 1 91 ? 4.121 -9.427 -18.699 1.00 96.19 91 PHE A N 1
ATOM 727 C CA . PHE A 1 91 ? 5.123 -8.397 -18.936 1.00 96.19 91 PHE A CA 1
ATOM 728 C C . PHE A 1 91 ? 6.287 -8.937 -19.767 1.00 96.19 91 PHE A C 1
ATOM 730 O O . PHE A 1 91 ? 6.674 -10.100 -19.661 1.00 96.19 91 PHE A O 1
ATOM 737 N N . SER A 1 92 ? 6.887 -8.078 -20.595 1.00 95.50 92 SER A N 1
ATOM 738 C CA . SER A 1 92 ? 8.046 -8.466 -21.402 1.00 95.50 92 SER A CA 1
ATOM 739 C C . SER A 1 92 ? 9.233 -8.836 -20.508 1.00 95.50 92 SER A C 1
ATOM 741 O O . SER A 1 92 ? 9.812 -7.975 -19.841 1.00 95.50 92 SER A O 1
ATOM 743 N N . ALA A 1 93 ? 9.644 -10.106 -20.548 1.00 93.50 93 ALA A N 1
ATOM 744 C CA . ALA A 1 93 ? 10.841 -10.583 -19.854 1.00 93.50 93 ALA A CA 1
ATOM 745 C C . ALA A 1 93 ? 12.107 -9.843 -20.319 1.00 93.50 93 ALA A C 1
ATOM 747 O O . ALA A 1 93 ? 13.007 -9.578 -19.526 1.00 93.50 93 ALA A O 1
ATOM 748 N N . ASP A 1 94 ? 12.136 -9.452 -21.591 1.00 91.88 94 ASP A N 1
ATOM 749 C CA . ASP A 1 94 ? 13.223 -8.693 -22.201 1.00 91.88 94 ASP A CA 1
ATOM 750 C C . ASP A 1 94 ? 13.331 -7.255 -21.650 1.00 91.88 94 ASP A C 1
ATOM 752 O O . ASP A 1 94 ? 14.431 -6.703 -21.576 1.00 91.88 94 ASP A O 1
ATOM 756 N N . LYS A 1 95 ? 12.208 -6.660 -21.212 1.00 91.56 95 LYS A N 1
ATOM 757 C CA . LYS A 1 95 ? 12.175 -5.340 -20.554 1.00 91.56 95 LYS A CA 1
ATOM 758 C C . LYS A 1 95 ? 12.363 -5.419 -19.036 1.00 91.56 95 LYS A C 1
ATOM 760 O O . LYS A 1 95 ? 13.073 -4.584 -18.478 1.00 91.56 95 LYS A O 1
ATOM 765 N N . PHE A 1 96 ? 11.718 -6.384 -18.376 1.00 94.50 96 PHE A N 1
ATOM 766 C CA . PHE A 1 96 ? 11.499 -6.349 -16.923 1.00 94.50 96 PHE A CA 1
ATOM 767 C C . PHE A 1 96 ? 11.940 -7.605 -16.159 1.00 94.50 96 PHE A C 1
ATOM 769 O O . PHE A 1 96 ? 12.063 -7.561 -14.937 1.00 94.50 96 PHE A O 1
ATOM 776 N N . GLY A 1 97 ? 12.227 -8.717 -16.842 1.00 92.50 97 GLY A N 1
ATOM 777 C CA . GLY A 1 97 ? 12.360 -10.047 -16.224 1.00 92.50 97 GLY A CA 1
ATOM 778 C C . GLY A 1 97 ? 13.522 -10.234 -15.240 1.00 92.50 97 GLY A C 1
ATOM 779 O O . GLY A 1 97 ? 13.618 -11.279 -14.611 1.00 92.50 97 GLY A O 1
ATOM 780 N N . ARG A 1 98 ? 14.417 -9.250 -15.105 1.00 92.00 98 ARG A N 1
ATOM 781 C CA . ARG A 1 98 ? 15.549 -9.269 -14.159 1.00 92.00 98 ARG A CA 1
ATOM 782 C C . ARG A 1 98 ? 15.554 -8.089 -13.191 1.00 92.00 98 ARG A C 1
ATOM 784 O O . ARG A 1 98 ? 16.535 -7.902 -12.478 1.00 92.00 98 ARG A O 1
ATOM 791 N N . LEU A 1 99 ? 14.496 -7.279 -13.200 1.00 93.44 99 LEU A N 1
ATOM 792 C CA . LEU A 1 99 ? 14.451 -6.005 -12.483 1.00 93.44 99 LEU A CA 1
ATOM 793 C C . LEU A 1 99 ? 13.724 -6.079 -11.141 1.00 93.44 99 LEU A C 1
ATOM 795 O O . LEU A 1 99 ? 13.892 -5.166 -10.342 1.00 93.44 99 LEU A O 1
ATOM 799 N N . GLY A 1 100 ? 12.922 -7.115 -10.895 1.00 95.50 100 GLY A N 1
ATOM 800 C CA . GLY A 1 100 ? 12.076 -7.221 -9.709 1.00 95.50 100 GLY A CA 1
ATOM 801 C C . GLY A 1 100 ? 12.123 -8.614 -9.105 1.00 95.50 100 GLY A C 1
ATOM 802 O O . GLY A 1 100 ? 11.884 -9.588 -9.814 1.00 95.50 100 GLY A O 1
ATOM 803 N N . TYR A 1 101 ? 12.394 -8.699 -7.805 1.00 96.69 101 TYR A N 1
ATOM 804 C CA . TYR A 1 101 ? 12.335 -9.949 -7.048 1.00 96.69 101 TYR A CA 1
ATOM 805 C C . TYR A 1 101 ? 11.623 -9.710 -5.723 1.00 96.69 101 TYR A C 1
ATOM 807 O O . TYR A 1 101 ? 11.905 -8.720 -5.053 1.00 96.69 101 TYR A O 1
ATOM 815 N N . VAL A 1 102 ? 10.745 -10.630 -5.332 1.00 97.69 102 VAL A N 1
ATOM 816 C CA . VAL A 1 102 ? 10.134 -10.667 -3.998 1.00 97.69 102 VAL A CA 1
ATOM 817 C C . VAL A 1 102 ? 10.660 -11.907 -3.294 1.00 97.69 102 VAL A C 1
ATOM 819 O O . VAL A 1 102 ? 10.624 -13.001 -3.855 1.00 97.69 102 VAL A O 1
ATOM 822 N N . THR A 1 103 ? 11.194 -11.739 -2.091 1.00 96.94 103 THR A N 1
ATOM 823 C CA . THR A 1 103 ? 11.774 -12.833 -1.310 1.00 96.94 103 THR A CA 1
ATOM 824 C C . THR A 1 103 ? 11.542 -12.621 0.180 1.00 96.94 103 THR A C 1
ATOM 826 O O . THR A 1 103 ? 11.133 -11.541 0.604 1.00 96.94 103 THR A O 1
ATOM 829 N N . LYS A 1 104 ? 11.822 -13.654 0.971 1.00 96.25 104 LYS A N 1
ATOM 830 C CA . LYS A 1 104 ? 11.832 -13.591 2.431 1.00 96.25 104 LYS A CA 1
ATOM 831 C C . LYS A 1 104 ? 13.271 -13.590 2.928 1.00 96.25 104 LYS A C 1
ATOM 833 O O . LYS A 1 104 ? 14.078 -14.385 2.447 1.00 96.25 104 LYS A O 1
ATOM 838 N N . LEU A 1 105 ? 13.600 -12.705 3.863 1.00 94.00 105 LEU A N 1
ATOM 839 C CA . LEU A 1 105 ? 14.924 -12.627 4.483 1.00 94.00 105 LEU A CA 1
ATOM 840 C C . LEU A 1 105 ? 14.807 -12.708 5.999 1.00 94.00 105 LEU A C 1
ATOM 842 O O . LEU A 1 105 ? 13.823 -12.264 6.575 1.00 94.00 105 LEU A O 1
ATOM 846 N N . LYS A 1 106 ? 15.838 -13.252 6.644 1.00 94.25 106 LYS A N 1
ATOM 847 C CA . LYS A 1 106 ? 15.961 -13.288 8.104 1.00 94.25 106 LYS A CA 1
ATOM 848 C C . LYS A 1 106 ? 17.135 -12.431 8.543 1.00 94.25 106 LYS A C 1
ATOM 850 O O . LYS A 1 106 ? 18.130 -12.338 7.824 1.00 94.25 106 LYS A O 1
ATOM 855 N N . GLY A 1 107 ? 17.034 -11.868 9.743 1.00 88.75 107 GLY A N 1
ATOM 856 C CA . GLY A 1 107 ? 18.120 -11.103 10.356 1.00 88.75 107 GLY A CA 1
ATOM 857 C C . GLY A 1 107 ? 18.290 -9.685 9.809 1.00 88.75 107 GLY A C 1
ATOM 858 O O . GLY A 1 107 ? 19.372 -9.121 9.963 1.00 88.75 107 GLY A O 1
ATOM 859 N N . ALA A 1 108 ? 17.256 -9.107 9.186 1.00 89.19 108 ALA A N 1
ATOM 860 C CA . ALA A 1 108 ? 17.235 -7.667 8.954 1.00 89.19 108 ALA A CA 1
ATOM 861 C C . ALA A 1 108 ? 17.236 -6.941 10.310 1.00 89.19 108 ALA A C 1
ATOM 863 O O . ALA A 1 108 ? 16.630 -7.399 11.278 1.00 89.19 108 ALA A O 1
ATOM 864 N N . THR A 1 109 ? 17.948 -5.821 10.394 1.00 89.06 109 THR A N 1
ATOM 865 C CA . THR A 1 109 ? 18.058 -5.030 11.638 1.00 89.06 109 THR A CA 1
ATOM 866 C C . THR A 1 109 ? 17.100 -3.841 11.656 1.00 89.06 109 THR A C 1
ATOM 868 O O . THR A 1 109 ? 16.899 -3.198 12.684 1.00 89.06 109 THR A O 1
ATOM 871 N N . GLU A 1 110 ? 16.508 -3.556 10.501 1.00 85.44 110 GLU A N 1
ATOM 872 C CA . GLU A 1 110 ? 15.601 -2.456 10.220 1.00 85.44 110 GLU A CA 1
ATOM 873 C C . GLU A 1 110 ? 14.197 -2.706 10.785 1.00 85.44 110 GLU A C 1
ATOM 875 O O . GLU A 1 110 ? 13.464 -1.755 11.063 1.00 85.44 110 GLU A O 1
ATOM 880 N N . THR A 1 111 ? 13.824 -3.973 10.976 1.00 87.56 111 THR A N 1
ATOM 881 C CA . THR A 1 111 ? 12.544 -4.383 11.559 1.00 87.56 111 THR A CA 1
ATOM 882 C C . THR A 1 111 ? 12.781 -5.234 12.808 1.00 87.56 111 THR A C 1
ATOM 884 O O . THR A 1 111 ? 13.908 -5.574 13.165 1.00 87.56 111 THR A O 1
ATOM 887 N N . LYS A 1 112 ? 11.696 -5.546 13.522 1.00 87.25 112 LYS A N 1
ATOM 888 C CA . LYS A 1 112 ? 11.718 -6.493 14.647 1.00 87.25 112 LYS A CA 1
ATOM 889 C C . LYS A 1 112 ? 11.168 -7.867 14.260 1.00 87.25 112 LYS A C 1
ATOM 891 O O . LYS A 1 112 ? 10.895 -8.670 15.150 1.00 87.25 112 LYS A O 1
ATOM 896 N N . ASN A 1 113 ? 10.945 -8.105 12.971 1.00 89.00 113 ASN A N 1
ATOM 897 C CA . ASN A 1 113 ? 10.384 -9.357 12.493 1.00 89.00 113 ASN A CA 1
ATOM 898 C C . ASN A 1 113 ? 11.472 -10.435 12.483 1.00 89.00 113 ASN A C 1
ATOM 900 O O . ASN A 1 113 ? 12.646 -10.157 12.254 1.00 89.00 113 ASN A O 1
ATOM 904 N N . GLU A 1 114 ? 11.087 -11.687 12.722 1.00 90.81 114 GLU A N 1
ATOM 905 C CA . GLU A 1 114 ? 12.014 -12.815 12.557 1.00 90.81 114 GLU A CA 1
ATOM 906 C C . GLU A 1 114 ? 12.331 -13.075 11.076 1.00 90.81 114 GLU A C 1
ATOM 908 O O . GLU A 1 114 ? 13.426 -13.525 10.726 1.00 90.81 114 GLU A O 1
ATOM 913 N N . GLU A 1 115 ? 11.355 -12.792 10.214 1.00 94.38 115 GLU A N 1
ATOM 914 C CA . GLU A 1 115 ? 11.422 -12.924 8.768 1.00 94.38 115 GLU A CA 1
ATOM 915 C C . GLU A 1 115 ? 10.691 -11.742 8.116 1.00 94.38 115 GLU A C 1
ATOM 917 O O . GLU A 1 115 ? 9.545 -11.451 8.455 1.00 94.38 115 GLU A O 1
ATOM 922 N N . ASP A 1 116 ? 11.354 -11.075 7.175 1.00 95.56 116 ASP A N 1
ATOM 923 C CA . ASP A 1 116 ? 10.839 -9.920 6.447 1.00 95.56 116 ASP A CA 1
ATOM 924 C C . ASP A 1 116 ? 10.565 -10.256 4.990 1.00 95.56 116 ASP A C 1
ATOM 926 O O . ASP A 1 116 ? 11.341 -10.952 4.329 1.00 95.56 116 ASP A O 1
ATOM 930 N N . ILE A 1 117 ? 9.495 -9.672 4.458 1.00 97.62 117 ILE A N 1
ATOM 931 C CA . ILE A 1 117 ? 9.255 -9.639 3.020 1.00 97.62 117 ILE A CA 1
ATOM 932 C C . ILE A 1 117 ? 10.095 -8.521 2.419 1.00 97.62 117 ILE A C 1
ATOM 934 O O . ILE A 1 117 ? 9.996 -7.362 2.823 1.00 97.62 117 ILE A O 1
ATOM 938 N N . VAL A 1 118 ? 10.903 -8.854 1.420 1.00 97.25 118 VAL A N 1
ATOM 939 C CA . VAL A 1 118 ? 11.806 -7.909 0.770 1.00 97.25 118 VAL A CA 1
ATOM 940 C C . VAL A 1 118 ? 11.570 -7.897 -0.729 1.00 97.25 118 VAL A C 1
ATOM 942 O O . VAL A 1 118 ? 11.536 -8.937 -1.383 1.00 97.25 118 VAL A O 1
ATOM 945 N N . THR A 1 119 ? 11.435 -6.692 -1.277 1.00 97.75 119 THR A N 1
ATOM 946 C CA . THR A 1 119 ? 11.364 -6.448 -2.719 1.00 97.75 119 THR A CA 1
ATOM 947 C C . THR A 1 119 ? 12.662 -5.834 -3.199 1.00 97.75 119 THR A C 1
ATOM 949 O O . THR A 1 119 ? 13.028 -4.740 -2.771 1.00 97.75 119 THR A O 1
ATOM 952 N N . PHE A 1 120 ? 13.335 -6.503 -4.126 1.00 96.25 120 PHE A N 1
ATOM 953 C CA . PHE A 1 120 ? 14.517 -5.984 -4.800 1.00 96.25 120 PHE A CA 1
ATOM 954 C C . PHE A 1 120 ? 14.133 -5.375 -6.142 1.00 96.25 120 PHE A C 1
ATOM 956 O O . PHE A 1 120 ? 13.534 -6.040 -6.984 1.00 96.25 120 PHE A O 1
ATOM 963 N N . ASN A 1 121 ? 14.535 -4.123 -6.344 1.00 93.50 121 ASN A N 1
ATOM 964 C CA . ASN A 1 121 ? 14.427 -3.389 -7.597 1.00 93.50 121 ASN A CA 1
ATOM 965 C C . ASN A 1 121 ? 15.832 -3.219 -8.190 1.00 93.50 121 ASN A C 1
ATOM 967 O O . ASN A 1 121 ? 16.589 -2.348 -7.763 1.00 93.50 121 ASN A O 1
ATOM 971 N N . VAL A 1 122 ? 16.200 -4.065 -9.151 1.00 92.31 122 VAL A N 1
ATOM 972 C CA . VAL A 1 122 ? 17.569 -4.181 -9.688 1.00 92.31 122 VAL A CA 1
ATOM 973 C C . VAL A 1 122 ? 17.733 -3.330 -10.948 1.00 92.31 122 VAL A C 1
ATOM 975 O O . VAL A 1 122 ? 17.937 -3.826 -12.058 1.00 92.31 122 VAL A O 1
ATOM 978 N N . TYR A 1 123 ? 17.617 -2.012 -10.791 1.00 87.75 123 TYR A N 1
ATOM 979 C CA . TYR A 1 123 ? 17.678 -1.067 -11.910 1.00 87.75 123 TYR A CA 1
ATOM 980 C C . TYR A 1 123 ? 19.068 -0.938 -12.541 1.00 87.75 123 TYR A C 1
ATOM 982 O O . TYR A 1 123 ? 19.166 -0.525 -13.697 1.00 87.75 123 TYR A O 1
ATOM 990 N N . GLY A 1 124 ? 20.130 -1.361 -11.849 1.00 84.12 124 GLY A N 1
ATOM 991 C CA . GLY A 1 124 ? 21.470 -1.497 -12.426 1.00 84.12 124 GLY A CA 1
ATOM 992 C C . GLY A 1 124 ? 21.506 -2.301 -13.730 1.00 84.12 124 GLY A C 1
ATOM 993 O O . GLY A 1 124 ? 22.224 -1.957 -14.670 1.00 84.12 124 GLY A O 1
ATOM 994 N N . TYR A 1 125 ? 20.649 -3.318 -13.850 1.00 83.38 125 TYR A N 1
ATOM 995 C CA . TYR A 1 125 ? 20.549 -4.136 -15.058 1.00 83.38 125 TYR A CA 1
ATOM 996 C C . TYR A 1 125 ? 20.016 -3.353 -16.276 1.00 83.38 125 TYR A C 1
ATOM 998 O O . TYR A 1 125 ? 20.394 -3.638 -17.414 1.00 83.38 125 TYR A O 1
ATOM 1006 N N . ALA A 1 126 ? 19.192 -2.327 -16.047 1.00 84.31 126 ALA A N 1
ATOM 1007 C CA . ALA A 1 126 ? 18.649 -1.466 -17.096 1.00 84.31 126 ALA A CA 1
ATOM 1008 C C . ALA A 1 126 ? 19.636 -0.375 -17.561 1.00 84.31 126 ALA A C 1
ATOM 1010 O O . ALA A 1 126 ? 19.365 0.316 -18.540 1.00 84.31 126 ALA A O 1
ATOM 1011 N N . ALA A 1 127 ? 20.798 -0.220 -16.912 1.00 78.75 127 ALA A N 1
ATOM 1012 C CA . ALA A 1 127 ? 21.737 0.868 -17.199 1.00 78.75 127 ALA A CA 1
ATOM 1013 C C . ALA A 1 127 ? 22.296 0.853 -18.636 1.00 78.75 127 ALA A C 1
ATOM 1015 O O . ALA A 1 127 ? 22.648 1.905 -19.166 1.00 78.75 127 ALA A O 1
ATOM 1016 N N . LYS A 1 128 ? 22.374 -0.325 -19.274 1.00 80.31 128 LYS A N 1
ATOM 1017 C CA . LYS A 1 128 ? 22.893 -0.473 -20.647 1.00 80.31 128 LYS A CA 1
ATOM 1018 C C . LYS A 1 128 ? 21.936 0.056 -21.716 1.00 80.31 128 LYS A C 1
ATOM 1020 O O . LYS A 1 128 ? 22.400 0.543 -22.741 1.00 80.31 128 LYS A O 1
ATOM 1025 N N . ASP A 1 129 ? 20.631 -0.048 -21.481 1.00 85.44 129 ASP A N 1
ATOM 1026 C CA . ASP A 1 129 ? 19.593 0.477 -22.371 1.00 85.44 129 ASP A CA 1
ATOM 1027 C C . ASP A 1 129 ? 18.384 0.954 -21.546 1.00 85.44 129 ASP A C 1
ATOM 1029 O O . ASP A 1 129 ? 17.369 0.258 -21.442 1.00 85.44 129 ASP A O 1
ATOM 1033 N N . PRO A 1 130 ? 18.475 2.148 -20.931 1.00 84.44 130 PRO A N 1
ATOM 1034 C CA . PRO A 1 130 ? 17.397 2.668 -20.098 1.00 84.44 130 PRO A CA 1
ATOM 1035 C C . PRO A 1 130 ? 16.120 2.918 -20.902 1.00 84.44 130 PRO A C 1
ATOM 1037 O O . PRO A 1 130 ? 15.017 2.769 -20.383 1.00 84.44 130 PRO A O 1
ATOM 1040 N N . LYS A 1 131 ? 16.238 3.272 -22.186 1.00 87.00 131 LYS A N 1
ATOM 1041 C CA . LYS A 1 131 ? 15.080 3.578 -23.030 1.00 87.00 131 LYS A CA 1
ATOM 1042 C C . LYS A 1 131 ? 14.200 2.348 -23.236 1.00 87.00 131 LYS A C 1
ATOM 1044 O O . LYS A 1 131 ? 12.979 2.469 -23.261 1.00 87.00 131 LYS A O 1
ATOM 1049 N N . LYS A 1 132 ? 14.796 1.162 -23.321 1.00 90.00 132 LYS A N 1
ATOM 1050 C CA . LYS A 1 132 ? 14.059 -0.100 -23.417 1.00 90.00 132 LYS A CA 1
ATOM 1051 C C . LYS A 1 132 ? 13.164 -0.378 -22.206 1.00 90.00 132 LYS A C 1
ATOM 1053 O O . LYS A 1 132 ? 12.040 -0.851 -22.383 1.00 90.00 132 LYS A O 1
ATOM 1058 N N . THR A 1 133 ? 13.648 -0.084 -21.000 1.00 88.00 133 THR A N 1
ATOM 1059 C CA . THR A 1 133 ? 12.906 -0.305 -19.747 1.00 88.00 133 THR A CA 1
ATOM 1060 C C . THR A 1 133 ? 11.955 0.847 -19.425 1.00 88.00 133 THR A C 1
ATOM 1062 O O . THR A 1 133 ? 10.812 0.601 -19.056 1.00 88.00 133 THR A O 1
ATOM 1065 N N . PHE A 1 134 ? 12.416 2.093 -19.560 1.00 88.06 134 PHE A N 1
ATOM 1066 C CA . PHE A 1 134 ? 11.735 3.288 -19.043 1.00 88.06 134 PHE A CA 1
ATOM 1067 C C . PHE A 1 134 ? 11.096 4.164 -20.127 1.00 88.06 134 PHE A C 1
ATOM 1069 O O . PHE A 1 134 ? 10.370 5.095 -19.802 1.00 88.06 134 PHE A O 1
ATOM 1076 N N . GLY A 1 135 ? 11.368 3.907 -21.410 1.00 87.31 135 GLY A N 1
ATOM 1077 C CA . GLY A 1 135 ? 10.823 4.704 -22.516 1.00 87.31 135 GLY A CA 1
ATOM 1078 C C . GLY A 1 135 ? 9.318 4.527 -22.723 1.00 87.31 135 GLY A C 1
ATOM 1079 O O . GLY A 1 135 ? 8.689 5.371 -23.352 1.00 87.31 135 GLY A O 1
ATOM 1080 N N . ASP A 1 136 ? 8.748 3.454 -22.174 1.00 91.62 136 ASP A N 1
ATOM 1081 C CA . ASP A 1 136 ? 7.308 3.236 -22.063 1.00 91.62 136 ASP A CA 1
ATOM 1082 C C . ASP A 1 136 ? 6.904 3.334 -20.587 1.00 91.62 136 ASP A C 1
ATOM 1084 O O . ASP A 1 136 ? 6.889 2.344 -19.848 1.00 91.62 136 ASP A O 1
ATOM 1088 N N . THR A 1 137 ? 6.646 4.567 -20.150 1.00 89.81 137 THR A N 1
ATOM 1089 C CA . THR A 1 137 ? 6.348 4.889 -18.751 1.00 89.81 137 THR A CA 1
ATOM 1090 C C . THR A 1 137 ? 5.119 4.142 -18.235 1.00 89.81 137 THR A C 1
ATOM 1092 O O . THR A 1 137 ? 5.126 3.691 -17.093 1.00 89.81 137 THR A O 1
ATOM 1095 N N . GLU A 1 138 ? 4.069 3.983 -19.046 1.00 91.94 138 GLU A N 1
ATOM 1096 C CA . GLU A 1 138 ? 2.850 3.298 -18.601 1.00 91.94 138 GLU A CA 1
ATOM 1097 C C . GLU A 1 138 ? 3.101 1.807 -18.385 1.00 91.94 138 GLU A C 1
ATOM 1099 O O . GLU A 1 138 ? 2.735 1.280 -17.334 1.00 91.94 138 GLU A O 1
ATOM 1104 N N . ALA A 1 139 ? 3.787 1.140 -19.322 1.00 94.06 139 ALA A N 1
ATOM 1105 C CA . ALA A 1 139 ? 4.138 -0.269 -19.159 1.00 94.06 139 ALA A CA 1
ATOM 1106 C C . ALA A 1 139 ? 5.050 -0.490 -17.943 1.00 94.06 139 ALA A C 1
ATOM 1108 O O . ALA A 1 139 ? 4.859 -1.449 -17.194 1.00 94.06 139 ALA A O 1
ATOM 1109 N N . PHE A 1 140 ? 6.016 0.407 -17.718 1.00 94.00 140 PHE A N 1
ATOM 1110 C CA . PHE A 1 140 ? 6.886 0.349 -16.544 1.00 94.00 140 PHE A CA 1
ATOM 1111 C C . PHE A 1 140 ? 6.103 0.526 -15.238 1.00 94.00 140 PHE A C 1
ATOM 1113 O O . PHE A 1 140 ? 6.279 -0.261 -14.308 1.00 94.00 140 PHE A O 1
ATOM 1120 N N . VAL A 1 141 ? 5.230 1.536 -15.161 1.00 94.25 141 VAL A N 1
ATOM 1121 C CA . VAL A 1 141 ? 4.410 1.790 -13.968 1.00 94.25 141 VAL A CA 1
ATOM 1122 C C . VAL A 1 141 ? 3.488 0.605 -13.699 1.00 94.25 141 VAL A C 1
ATOM 1124 O O . VAL A 1 141 ? 3.423 0.147 -12.561 1.00 94.25 141 VAL A O 1
ATOM 1127 N N . ARG A 1 142 ? 2.843 0.049 -14.732 1.00 96.94 142 ARG A N 1
ATOM 1128 C CA . ARG A 1 142 ? 1.963 -1.116 -14.588 1.00 96.94 142 ARG A CA 1
ATOM 1129 C C . ARG A 1 142 ? 2.711 -2.340 -14.064 1.00 96.94 142 ARG A C 1
ATOM 1131 O O . ARG A 1 142 ? 2.258 -2.968 -13.110 1.00 96.94 142 ARG A O 1
ATOM 1138 N N . TRP A 1 143 ? 3.896 -2.616 -14.610 1.00 97.38 143 TRP A N 1
ATOM 1139 C CA . TRP A 1 143 ? 4.776 -3.670 -14.108 1.00 97.38 143 TRP A CA 1
ATOM 1140 C C . TRP A 1 143 ? 5.209 -3.424 -12.654 1.00 97.38 143 TRP A C 1
ATOM 1142 O O . TRP A 1 143 ? 5.193 -4.344 -11.836 1.00 97.38 143 TRP A O 1
ATOM 1152 N N . ARG A 1 144 ? 5.562 -2.182 -12.286 1.00 96.38 144 ARG A N 1
ATOM 1153 C CA . ARG A 1 144 ? 5.943 -1.859 -10.902 1.00 96.38 144 ARG A CA 1
ATOM 1154 C C . ARG A 1 144 ? 4.791 -1.995 -9.922 1.00 96.38 144 ARG A C 1
ATOM 1156 O O . ARG A 1 144 ? 5.060 -2.397 -8.791 1.00 96.38 144 ARG A O 1
ATOM 1163 N N . VAL A 1 145 ? 3.561 -1.692 -10.335 1.00 97.56 145 VAL A N 1
ATOM 1164 C CA . VAL A 1 145 ? 2.363 -1.950 -9.528 1.00 97.56 145 VAL A CA 1
ATOM 1165 C C . VAL A 1 145 ? 2.161 -3.449 -9.343 1.00 97.56 145 VAL A C 1
ATOM 1167 O O . VAL A 1 145 ? 1.983 -3.872 -8.209 1.00 97.56 145 VAL A O 1
ATOM 1170 N N . ALA A 1 146 ? 2.290 -4.264 -10.396 1.00 98.00 146 ALA A N 1
ATOM 1171 C CA . ALA A 1 146 ? 2.219 -5.722 -10.262 1.00 98.00 146 ALA A CA 1
ATOM 1172 C C . ALA A 1 146 ? 3.257 -6.256 -9.260 1.00 98.00 146 ALA A C 1
ATOM 1174 O O . ALA A 1 146 ? 2.926 -7.038 -8.373 1.00 98.00 146 ALA A O 1
ATOM 1175 N N . LEU A 1 147 ? 4.505 -5.779 -9.343 1.00 98.00 147 LEU A N 1
ATOM 1176 C CA . LEU A 1 147 ? 5.553 -6.144 -8.386 1.00 98.00 147 LEU A CA 1
ATOM 1177 C C . LEU A 1 147 ? 5.190 -5.731 -6.949 1.00 98.00 147 LEU A C 1
ATOM 1179 O O . LEU A 1 147 ? 5.427 -6.497 -6.024 1.00 98.00 147 LEU A O 1
ATOM 1183 N N . MET A 1 148 ? 4.608 -4.544 -6.762 1.00 97.56 148 MET A N 1
ATOM 1184 C CA . MET A 1 148 ? 4.185 -4.054 -5.446 1.00 97.56 148 MET A CA 1
ATOM 1185 C C . MET A 1 148 ? 3.019 -4.865 -4.870 1.00 97.56 148 MET A C 1
ATOM 1187 O O . MET A 1 148 ? 3.067 -5.259 -3.709 1.00 97.56 148 MET A O 1
ATOM 1191 N N . GLU A 1 149 ? 1.996 -5.166 -5.671 1.00 98.06 149 GLU A N 1
ATOM 1192 C CA . GLU A 1 149 ? 0.875 -6.009 -5.240 1.00 98.06 149 GLU A CA 1
ATOM 1193 C C . GLU A 1 149 ? 1.349 -7.430 -4.903 1.00 98.06 149 GLU A C 1
ATOM 1195 O O . GLU A 1 149 ? 0.902 -8.005 -3.912 1.00 98.06 149 GLU A O 1
ATOM 1200 N N . LEU A 1 150 ? 2.321 -7.972 -5.649 1.00 97.81 150 LEU A N 1
ATOM 1201 C CA . LEU A 1 150 ? 2.934 -9.264 -5.335 1.00 97.81 150 LEU A CA 1
ATOM 1202 C C . LEU A 1 150 ? 3.628 -9.228 -3.968 1.00 97.81 150 LEU A C 1
ATOM 1204 O O . LEU A 1 150 ? 3.476 -10.155 -3.175 1.00 97.81 150 LEU A O 1
ATOM 1208 N N . THR A 1 151 ? 4.355 -8.151 -3.665 1.00 98.19 151 THR A N 1
ATOM 1209 C CA . THR A 1 151 ? 4.966 -7.930 -2.348 1.00 98.19 151 THR A CA 1
ATOM 1210 C C . THR A 1 151 ? 3.922 -7.865 -1.242 1.00 98.19 151 THR A C 1
ATOM 1212 O O . THR A 1 151 ? 4.073 -8.528 -0.218 1.00 98.19 151 THR A O 1
ATOM 1215 N N . ILE A 1 152 ? 2.856 -7.092 -1.448 1.00 97.81 152 ILE A N 1
ATOM 1216 C CA . ILE A 1 152 ? 1.772 -6.930 -0.475 1.00 97.81 152 ILE A CA 1
ATOM 1217 C C . ILE A 1 152 ? 1.085 -8.273 -0.199 1.00 97.81 152 ILE A C 1
ATOM 1219 O O . ILE A 1 152 ? 0.810 -8.584 0.958 1.00 97.81 152 ILE A O 1
ATOM 1223 N N . GLN A 1 153 ? 0.880 -9.119 -1.216 1.00 97.56 153 GLN A N 1
ATOM 1224 C CA . GLN A 1 153 ? 0.326 -10.464 -1.021 1.00 97.56 153 GLN A CA 1
ATOM 1225 C C . GLN A 1 153 ? 1.172 -11.329 -0.078 1.00 97.56 153 GLN A C 1
ATOM 1227 O O . GLN A 1 153 ? 0.615 -12.107 0.695 1.00 97.56 153 GLN A O 1
ATOM 1232 N N . GLN A 1 154 ? 2.500 -11.177 -0.092 1.00 97.62 154 GLN A N 1
ATOM 1233 C CA . GLN A 1 154 ? 3.388 -11.921 0.809 1.00 97.62 154 GLN A CA 1
ATOM 1234 C C . GLN A 1 154 ? 3.322 -11.439 2.267 1.00 97.62 154 GLN A C 1
ATOM 1236 O O . GLN A 1 154 ? 3.821 -12.132 3.152 1.00 97.62 154 GLN A O 1
ATOM 1241 N N . LEU A 1 155 ? 2.706 -10.282 2.540 1.00 96.94 155 LEU A N 1
ATOM 1242 C CA . LEU A 1 155 ? 2.455 -9.808 3.906 1.00 96.94 155 LEU A CA 1
ATOM 1243 C C . LEU A 1 155 ? 1.268 -10.509 4.573 1.00 96.94 155 LEU A C 1
ATOM 1245 O O . LEU A 1 155 ? 1.066 -10.317 5.769 1.00 96.94 155 LEU A O 1
ATOM 1249 N N . HIS A 1 156 ? 0.487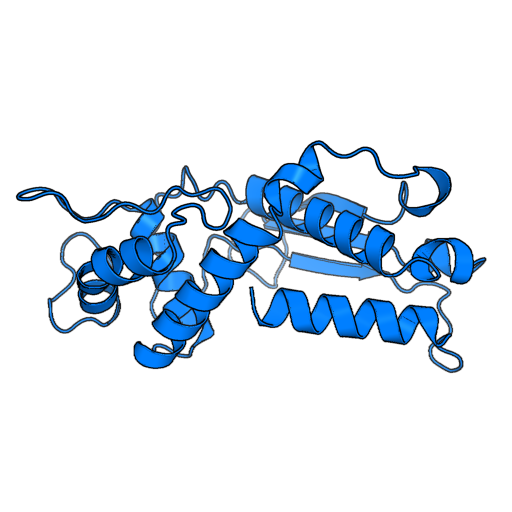 -11.294 3.819 1.00 96.56 156 HIS A N 1
ATOM 1250 C CA . HIS A 1 156 ? -0.624 -12.094 4.346 1.00 96.56 156 HIS A CA 1
ATOM 1251 C C . HIS A 1 156 ? -1.607 -11.271 5.201 1.00 96.56 156 HIS A C 1
ATOM 1253 O O . HIS A 1 156 ? -2.043 -11.678 6.276 1.00 96.56 156 HIS A O 1
ATOM 1259 N N . LEU A 1 157 ? -1.956 -10.064 4.729 1.00 97.62 157 LEU A N 1
ATOM 1260 C CA . LEU A 1 157 ? -2.821 -9.131 5.467 1.00 97.62 157 LEU A CA 1
ATOM 1261 C C . LEU A 1 157 ? -4.242 -9.675 5.692 1.00 97.62 157 LEU A C 1
ATOM 1263 O O . LEU A 1 157 ? -4.906 -9.278 6.647 1.00 97.62 157 LEU A O 1
ATOM 1267 N N . LYS A 1 158 ? -4.707 -10.592 4.834 1.00 96.19 158 LYS A N 1
ATOM 1268 C CA . LYS A 1 158 ? -5.992 -11.295 4.993 1.00 96.19 158 LYS A CA 1
ATOM 1269 C C . LYS A 1 158 ? -5.984 -12.270 6.167 1.00 96.19 158 LYS A C 1
ATOM 1271 O O . LYS A 1 158 ? -7.041 -12.586 6.703 1.00 96.19 158 LYS A O 1
ATOM 1276 N N . GLU A 1 159 ? -4.805 -12.732 6.555 1.00 96.81 159 GLU A N 1
ATOM 1277 C CA . GLU A 1 159 ? -4.569 -13.669 7.646 1.00 96.81 159 GLU A CA 1
ATOM 1278 C C . GLU A 1 159 ? -3.952 -12.975 8.874 1.00 96.81 159 GLU A C 1
ATOM 1280 O O . GLU A 1 159 ? -3.493 -13.638 9.805 1.00 96.81 159 GLU A O 1
ATOM 1285 N N . ALA A 1 160 ? -3.933 -11.638 8.890 1.00 96.25 160 ALA A N 1
ATOM 1286 C CA . ALA A 1 160 ? -3.399 -10.849 9.989 1.00 96.25 160 ALA A CA 1
ATOM 1287 C C . ALA A 1 160 ? -4.131 -11.152 11.310 1.00 96.25 160 ALA A C 1
ATOM 1289 O O . ALA A 1 160 ? -5.360 -11.206 11.365 1.00 96.25 160 ALA A O 1
ATOM 1290 N N . THR A 1 161 ? -3.357 -11.332 12.380 1.00 94.19 161 THR A N 1
ATOM 1291 C CA . THR A 1 161 ? -3.853 -11.679 13.729 1.00 94.19 161 THR A CA 1
ATOM 1292 C C . THR A 1 161 ? -3.335 -10.749 14.823 1.00 94.19 161 THR A C 1
ATOM 1294 O O . THR A 1 161 ? -3.967 -10.593 15.866 1.00 94.19 161 THR A O 1
ATOM 1297 N N . GLN A 1 162 ? -2.179 -10.127 14.605 1.00 94.12 162 GLN A N 1
ATOM 1298 C CA . GLN A 1 162 ? -1.581 -9.155 15.510 1.00 94.12 162 GLN A CA 1
ATOM 1299 C C . GLN A 1 162 ? -2.112 -7.742 15.229 1.00 94.12 162 GLN A C 1
ATOM 1301 O O . GLN A 1 162 ? -2.115 -7.321 14.069 1.00 94.12 162 GLN A O 1
ATOM 1306 N N . PRO A 1 163 ? -2.494 -6.976 16.265 1.00 95.50 163 PRO A N 1
ATOM 1307 C CA . PRO A 1 163 ? -2.849 -5.575 16.105 1.00 95.50 163 PRO A CA 1
ATOM 1308 C C . PRO A 1 163 ? -1.617 -4.734 15.758 1.00 95.50 163 PRO A C 1
ATOM 1310 O O . PRO A 1 163 ? -0.492 -5.034 16.163 1.00 95.50 163 PRO A O 1
ATOM 1313 N N . ILE A 1 164 ? -1.845 -3.618 15.070 1.00 95.81 164 ILE A N 1
ATOM 1314 C CA . ILE A 1 164 ? -0.803 -2.623 14.818 1.00 95.81 164 ILE A CA 1
ATOM 1315 C C . ILE A 1 164 ? -0.870 -1.554 15.928 1.00 95.81 164 ILE A C 1
ATOM 1317 O O . ILE A 1 164 ? -1.948 -1.010 16.175 1.00 95.81 164 ILE A O 1
ATOM 1321 N N . PRO A 1 165 ? 0.243 -1.209 16.605 1.00 94.75 165 PRO A N 1
ATOM 1322 C CA . PRO A 1 165 ? 0.267 -0.124 17.588 1.00 94.75 165 PRO A CA 1
ATOM 1323 C C . PRO A 1 165 ? -0.124 1.238 16.996 1.00 94.75 165 PRO A C 1
ATOM 1325 O O . PRO A 1 165 ? -0.005 1.466 15.791 1.00 94.75 165 PRO A O 1
ATOM 1328 N N . ASP A 1 166 ? -0.496 2.195 17.843 1.00 95.81 166 ASP A N 1
ATOM 1329 C CA . ASP A 1 166 ? -0.721 3.580 17.408 1.00 95.81 166 ASP A CA 1
ATOM 1330 C C . ASP A 1 166 ? 0.543 4.250 16.882 1.00 95.81 166 ASP A C 1
ATOM 1332 O O . ASP A 1 166 ? 1.674 3.788 17.099 1.00 95.81 166 ASP A O 1
ATOM 1336 N N . TYR A 1 167 ? 0.340 5.349 16.158 1.00 96.06 167 TYR A N 1
ATOM 1337 C CA . TYR A 1 167 ? 1.429 6.149 15.624 1.00 96.06 167 TYR A CA 1
ATOM 1338 C C . TYR A 1 167 ? 2.435 6.512 16.731 1.00 96.06 167 TYR A C 1
ATOM 1340 O O . TYR A 1 167 ? 2.077 6.971 17.816 1.00 96.06 167 TYR A O 1
ATOM 1348 N N . GLY A 1 168 ? 3.718 6.240 16.479 1.00 94.75 168 GLY A N 1
ATOM 1349 C CA . GLY A 1 168 ? 4.800 6.480 17.439 1.00 94.75 168 GLY A CA 1
ATOM 1350 C C . GLY A 1 168 ? 4.848 5.536 18.653 1.00 94.75 168 GLY A C 1
ATOM 1351 O O . GLY A 1 168 ? 5.683 5.745 19.529 1.00 94.75 168 GLY A O 1
ATOM 1352 N N . LYS A 1 169 ? 3.997 4.500 18.738 1.00 94.56 169 LYS A N 1
ATOM 1353 C CA . LYS A 1 169 ? 3.951 3.558 19.882 1.00 94.56 169 LYS A CA 1
ATOM 1354 C C . LYS A 1 169 ? 4.605 2.199 19.629 1.00 94.56 169 LYS A C 1
ATOM 1356 O O . LYS A 1 169 ? 4.652 1.367 20.530 1.00 94.56 169 LYS A O 1
ATOM 1361 N N . GLY A 1 170 ? 5.116 1.963 18.426 1.00 92.31 170 GLY A N 1
ATOM 1362 C CA . GLY A 1 170 ? 5.788 0.716 18.073 1.00 92.31 170 GLY A CA 1
ATOM 1363 C C . GLY A 1 170 ? 5.828 0.459 16.567 1.00 92.31 170 GLY A C 1
ATOM 1364 O O . GLY A 1 170 ? 5.225 1.221 15.794 1.00 92.31 170 GLY A O 1
ATOM 1365 N 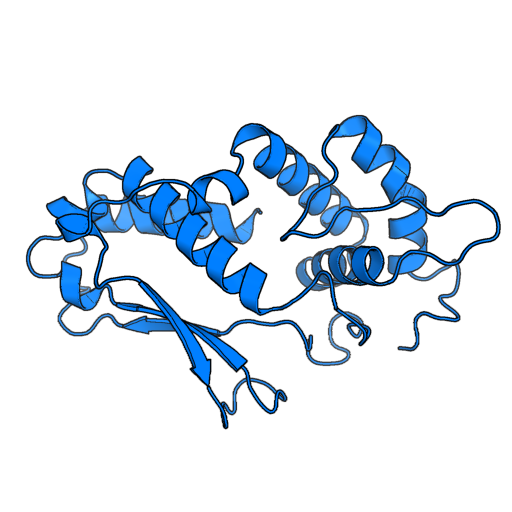N . PRO A 1 171 ? 6.552 -0.594 16.147 1.00 92.19 171 PRO A N 1
ATOM 1366 C CA . PRO A 1 171 ? 6.608 -1.006 14.751 1.00 92.19 171 PRO A CA 1
ATOM 1367 C C . PRO A 1 171 ? 5.270 -1.598 14.302 1.00 92.19 171 PRO A C 1
ATOM 1369 O O . PRO A 1 171 ? 4.484 -2.082 15.114 1.00 92.19 171 PRO A O 1
ATOM 1372 N N . ASP A 1 172 ? 5.030 -1.547 12.998 1.00 94.25 172 ASP A N 1
ATOM 1373 C CA . ASP A 1 172 ? 3.964 -2.310 12.357 1.00 94.25 172 ASP A CA 1
ATOM 1374 C C . ASP A 1 172 ? 4.541 -3.682 11.978 1.00 94.25 172 ASP A C 1
ATOM 1376 O O . ASP A 1 172 ? 5.579 -3.713 11.321 1.00 94.25 172 ASP A O 1
ATOM 1380 N N . PRO A 1 173 ? 3.943 -4.804 12.412 1.00 93.94 173 PRO A N 1
ATOM 1381 C CA . PRO A 1 173 ? 4.469 -6.130 12.095 1.00 93.94 173 PRO A CA 1
ATOM 1382 C C . PRO A 1 173 ? 4.259 -6.526 10.624 1.00 93.94 173 PRO A C 1
ATOM 1384 O O . PRO A 1 173 ? 4.931 -7.430 10.139 1.00 93.94 173 PRO A O 1
ATOM 1387 N N . TYR A 1 174 ? 3.370 -5.853 9.884 1.00 95.81 174 TYR A N 1
ATOM 1388 C CA . TYR A 1 174 ? 3.087 -6.165 8.479 1.00 95.81 174 TYR A CA 1
ATOM 1389 C C . TYR A 1 174 ? 3.720 -5.129 7.553 1.00 95.81 174 TYR A C 1
ATOM 1391 O O .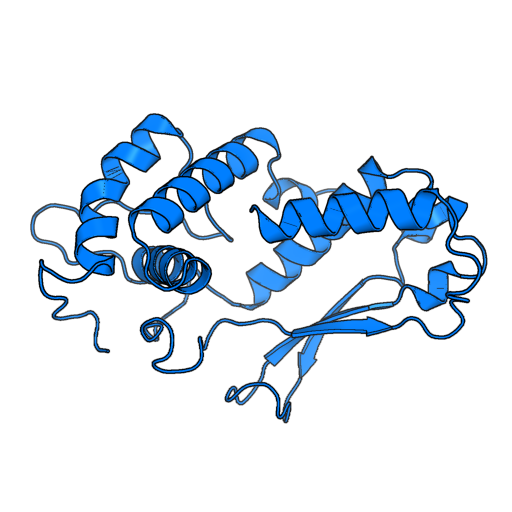 TYR A 1 174 ? 3.045 -4.264 6.982 1.00 95.81 174 TYR A O 1
ATOM 1399 N N . GLN A 1 175 ? 5.041 -5.203 7.438 1.00 94.06 175 GLN A N 1
ATOM 1400 C CA . GLN A 1 175 ? 5.859 -4.303 6.632 1.00 94.06 175 GLN A CA 1
ATOM 1401 C C . GLN A 1 175 ? 6.696 -5.093 5.631 1.00 94.06 175 GLN A C 1
ATOM 1403 O O . GLN A 1 175 ? 7.104 -6.219 5.901 1.00 94.06 175 GLN A O 1
ATOM 1408 N N . ALA A 1 176 ? 6.972 -4.473 4.486 1.00 95.38 176 ALA A N 1
ATOM 1409 C CA . ALA A 1 176 ? 7.938 -4.975 3.522 1.00 95.38 176 ALA A CA 1
ATOM 1410 C C . ALA A 1 176 ? 9.111 -4.001 3.402 1.00 95.38 176 ALA A C 1
ATOM 1412 O O . ALA A 1 176 ? 8.936 -2.782 3.472 1.00 95.38 176 ALA A O 1
ATOM 1413 N N . ILE A 1 177 ? 10.300 -4.540 3.158 1.00 95.50 177 ILE A N 1
ATOM 1414 C CA . ILE A 1 177 ? 11.501 -3.764 2.858 1.00 95.50 177 ILE A CA 1
ATOM 1415 C C . ILE A 1 177 ? 11.609 -3.618 1.339 1.00 95.50 177 ILE A C 1
ATOM 1417 O O . ILE A 1 177 ? 11.466 -4.591 0.597 1.00 95.50 177 ILE A O 1
ATOM 1421 N N . GLN A 1 178 ? 11.891 -2.409 0.854 1.00 94.81 178 GLN A N 1
ATOM 1422 C CA . GLN A 1 178 ? 12.228 -2.182 -0.552 1.00 94.81 178 GLN A CA 1
ATOM 1423 C C . GLN A 1 178 ? 13.713 -1.850 -0.685 1.00 94.81 178 GLN A C 1
ATOM 1425 O O . GLN A 1 178 ? 14.184 -0.846 -0.158 1.00 94.81 178 GLN A O 1
ATOM 1430 N N . VAL A 1 179 ? 14.445 -2.687 -1.420 1.00 93.62 179 VAL A N 1
ATOM 1431 C CA . VAL A 1 179 ? 15.869 -2.507 -1.721 1.00 93.62 179 VAL A CA 1
ATOM 1432 C C . VAL A 1 179 ? 16.009 -2.120 -3.184 1.00 93.62 179 VAL A C 1
ATOM 1434 O O . VAL A 1 179 ? 15.467 -2.784 -4.067 1.00 93.62 179 VAL A O 1
ATOM 1437 N N . HIS A 1 180 ? 16.716 -1.028 -3.458 1.00 91.69 180 HIS A N 1
ATOM 1438 C CA . HIS A 1 180 ? 16.992 -0.582 -4.820 1.00 91.69 180 HIS A CA 1
ATOM 1439 C C . HIS A 1 180 ? 18.481 -0.764 -5.120 1.00 91.69 180 HIS A C 1
ATOM 1441 O O . HIS A 1 180 ? 19.324 -0.127 -4.489 1.00 91.69 180 HIS A O 1
ATOM 1447 N N . ASP A 1 181 ? 18.796 -1.616 -6.094 1.00 90.00 181 ASP A N 1
ATOM 1448 C CA . ASP A 1 181 ? 20.153 -1.817 -6.595 1.00 90.00 181 ASP A CA 1
ATOM 1449 C C . ASP A 1 181 ? 20.369 -0.973 -7.859 1.00 90.00 181 ASP A C 1
ATOM 1451 O O . ASP A 1 181 ? 19.769 -1.199 -8.916 1.00 90.00 181 ASP A O 1
ATOM 1455 N N . TYR A 1 182 ? 21.246 0.019 -7.722 1.00 85.31 182 TYR A N 1
ATOM 1456 C CA . TYR A 1 182 ? 21.648 0.947 -8.774 1.00 85.31 182 TYR A CA 1
ATOM 1457 C C . TYR A 1 182 ? 23.079 0.696 -9.272 1.00 85.31 182 TYR A C 1
ATOM 1459 O O . TYR A 1 182 ? 23.677 1.589 -9.877 1.00 85.31 182 TYR A O 1
ATOM 1467 N N . LEU A 1 183 ? 23.663 -0.482 -9.026 1.00 80.81 183 LEU A N 1
ATOM 1468 C CA . LEU A 1 183 ? 25.006 -0.821 -9.489 1.00 80.81 183 LEU A CA 1
ATOM 1469 C C . LEU A 1 183 ? 25.125 -0.566 -11.000 1.00 80.81 183 LEU A C 1
ATOM 1471 O O . LEU A 1 183 ? 24.364 -1.104 -11.798 1.00 80.81 183 LEU A O 1
ATOM 1475 N N . SER A 1 184 ? 26.115 0.231 -11.406 1.00 71.62 184 SER A N 1
ATOM 1476 C CA . SER A 1 184 ? 26.347 0.674 -12.798 1.00 71.62 184 SER A CA 1
ATOM 1477 C C . SER A 1 184 ? 25.414 1.772 -13.338 1.00 71.62 184 SER A C 1
ATOM 1479 O O . SER A 1 184 ? 25.560 2.159 -14.498 1.00 71.62 184 SER A O 1
ATOM 1481 N N . VAL A 1 185 ? 24.503 2.333 -12.534 1.00 66.81 185 VAL A N 1
ATOM 1482 C CA . VAL A 1 185 ? 23.733 3.531 -12.912 1.00 66.81 185 VAL A CA 1
ATOM 1483 C C . VAL A 1 185 ? 24.565 4.783 -12.627 1.00 66.81 185 VAL A C 1
ATOM 1485 O O . VAL A 1 185 ? 24.921 5.070 -11.486 1.00 66.81 185 VAL A O 1
ATOM 1488 N N . SER A 1 186 ? 24.864 5.569 -13.666 1.00 62.53 186 SER A N 1
ATOM 1489 C CA . SER A 1 186 ? 25.491 6.884 -13.492 1.00 62.53 186 SER A CA 1
ATOM 1490 C C . SER A 1 186 ? 24.441 7.932 -13.123 1.00 62.53 186 SER A C 1
ATOM 1492 O O . SER A 1 186 ? 23.646 8.357 -13.961 1.00 62.53 186 SER A O 1
ATOM 1494 N N . PHE A 1 187 ? 24.463 8.398 -11.872 1.00 53.06 187 PHE A N 1
ATOM 1495 C CA . PHE A 1 187 ? 23.559 9.449 -11.387 1.00 53.06 187 PHE A CA 1
ATOM 1496 C C . PHE A 1 187 ? 23.812 10.830 -12.021 1.00 53.06 187 PHE A C 1
ATOM 1498 O O . PHE A 1 187 ? 22.933 11.686 -11.974 1.00 53.06 187 PHE A O 1
ATOM 1505 N N . PHE A 1 188 ? 24.970 11.046 -12.660 1.00 51.19 188 PHE A N 1
ATOM 1506 C CA . PHE A 1 188 ? 25.319 12.319 -13.309 1.00 51.19 188 PHE A CA 1
ATOM 1507 C C . PHE A 1 188 ? 24.588 12.562 -14.637 1.00 51.19 188 PHE A C 1
ATOM 1509 O O . PHE A 1 188 ? 24.574 13.686 -15.135 1.00 51.19 188 PHE A O 1
ATOM 1516 N N . ARG A 1 189 ? 23.976 11.528 -15.226 1.00 59.53 189 ARG A N 1
ATOM 1517 C CA . ARG A 1 189 ? 23.156 11.634 -16.439 1.00 59.53 189 ARG A CA 1
ATOM 1518 C C . ARG A 1 189 ? 21.930 10.742 -16.297 1.00 59.53 189 ARG A C 1
ATOM 1520 O O . ARG A 1 189 ? 21.888 9.675 -16.894 1.00 59.53 189 ARG A O 1
ATOM 1527 N N . GLN A 1 190 ? 20.947 11.164 -15.503 1.00 67.00 190 GLN A N 1
ATOM 1528 C CA . GLN A 1 190 ? 19.643 10.496 -15.498 1.00 67.00 190 GLN A CA 1
ATOM 1529 C C . GLN A 1 190 ? 18.896 10.845 -16.794 1.00 67.00 190 GLN A C 1
ATOM 1531 O O . GLN A 1 190 ? 18.581 12.021 -16.999 1.00 67.00 190 GLN A O 1
ATOM 1536 N N . PRO A 1 191 ? 18.611 9.868 -17.675 1.00 74.88 191 PRO A N 1
ATOM 1537 C CA . PRO A 1 191 ? 17.768 10.098 -18.843 1.00 74.88 191 PRO A CA 1
ATOM 1538 C C . PRO A 1 191 ? 16.382 10.602 -18.418 1.00 74.88 191 PRO A C 1
ATOM 1540 O O . PRO A 1 191 ? 15.887 10.251 -17.341 1.00 74.88 191 PRO A O 1
ATOM 1543 N N . ALA A 1 192 ? 15.746 11.421 -19.255 1.00 81.25 192 ALA A N 1
ATOM 1544 C CA . ALA A 1 192 ? 14.451 12.029 -18.942 1.00 81.25 192 ALA A CA 1
ATOM 1545 C C . ALA A 1 192 ? 13.366 10.973 -18.661 1.00 81.25 192 ALA A C 1
ATOM 1547 O O . ALA A 1 192 ? 12.520 11.167 -17.790 1.00 81.25 192 ALA A O 1
ATOM 1548 N N . GLU A 1 193 ? 13.443 9.832 -19.342 1.00 78.50 193 GLU A N 1
ATOM 1549 C CA . GLU A 1 193 ? 12.543 8.688 -19.216 1.00 78.50 193 GLU A CA 1
ATOM 1550 C C . GLU A 1 193 ? 12.634 8.035 -17.828 1.00 78.50 193 GLU A C 1
ATOM 1552 O O . GLU A 1 193 ? 11.612 7.719 -17.213 1.00 78.50 193 GLU A O 1
ATOM 1557 N N . VAL A 1 194 ? 13.854 7.903 -17.289 1.00 80.06 194 VAL A N 1
ATOM 1558 C CA . VAL A 1 194 ? 14.096 7.372 -15.935 1.00 80.06 194 VAL A CA 1
ATOM 1559 C C . VAL A 1 194 ? 13.502 8.309 -14.894 1.00 80.06 194 VAL A C 1
ATOM 1561 O O . VAL A 1 194 ? 12.828 7.856 -13.968 1.00 80.06 194 VAL A O 1
ATOM 1564 N N . LYS A 1 195 ? 13.711 9.621 -15.058 1.00 81.25 195 LYS A N 1
ATOM 1565 C CA . LYS A 1 195 ? 13.160 10.633 -14.154 1.00 81.25 195 LYS A CA 1
ATOM 1566 C C . LYS A 1 195 ? 11.631 10.632 -14.185 1.00 81.25 195 LYS A C 1
ATOM 1568 O O . LYS A 1 195 ? 11.015 10.573 -13.127 1.00 81.25 195 LYS A O 1
ATOM 1573 N N . ALA A 1 196 ? 11.023 10.653 -15.372 1.00 82.56 196 ALA A N 1
ATOM 1574 C CA . ALA A 1 196 ? 9.569 10.645 -15.529 1.00 82.56 196 ALA A CA 1
ATOM 1575 C C . ALA A 1 196 ? 8.932 9.395 -14.902 1.00 82.56 196 ALA A C 1
ATOM 1577 O O . ALA A 1 196 ? 7.993 9.510 -14.113 1.00 82.56 196 ALA A O 1
ATOM 1578 N N . SER A 1 197 ? 9.493 8.216 -15.187 1.00 82.12 197 SER A N 1
ATOM 1579 C CA . SER A 1 197 ? 9.029 6.945 -14.624 1.00 82.12 197 SER A CA 1
ATOM 1580 C C . SER A 1 197 ? 9.187 6.888 -13.103 1.00 82.12 197 SER A C 1
ATOM 1582 O O . SER A 1 197 ? 8.259 6.492 -12.399 1.00 82.12 197 SER A O 1
ATOM 1584 N N . SER A 1 198 ? 10.331 7.341 -12.581 1.00 81.44 198 SER A N 1
ATOM 1585 C CA . SER A 1 198 ? 10.607 7.358 -11.139 1.00 81.44 198 SER A CA 1
ATOM 1586 C C . SER A 1 198 ? 9.698 8.337 -10.395 1.00 81.44 198 SER A C 1
ATOM 1588 O O . SER A 1 198 ? 9.139 7.993 -9.360 1.00 81.44 198 SER A O 1
ATOM 1590 N N . SER A 1 199 ? 9.494 9.547 -10.921 1.00 84.50 199 SER A N 1
ATOM 1591 C CA . SER A 1 199 ? 8.589 10.522 -10.305 1.00 84.50 199 SER A CA 1
ATOM 1592 C C . SER A 1 199 ? 7.145 10.030 -10.300 1.00 84.50 199 SER A C 1
ATOM 1594 O O . SER A 1 199 ? 6.475 10.156 -9.280 1.00 84.50 199 SER A O 1
ATOM 1596 N N . LYS A 1 200 ? 6.681 9.424 -11.402 1.00 87.50 200 LYS A N 1
ATOM 1597 C CA . LYS A 1 200 ? 5.316 8.896 -11.484 1.00 87.50 200 LYS A CA 1
ATOM 1598 C C . LYS A 1 200 ? 5.085 7.753 -10.496 1.00 87.50 200 LYS A C 1
ATOM 1600 O O . LYS A 1 200 ? 4.050 7.740 -9.842 1.00 87.50 200 LYS A O 1
ATOM 1605 N N . ILE A 1 201 ? 6.036 6.825 -10.349 1.00 87.12 201 ILE A N 1
ATOM 1606 C CA . ILE A 1 201 ? 5.870 5.713 -9.404 1.00 87.12 201 ILE A CA 1
ATOM 1607 C C . ILE A 1 201 ? 5.969 6.168 -7.940 1.00 87.12 201 ILE A C 1
ATOM 1609 O O . ILE A 1 201 ? 5.229 5.662 -7.102 1.00 87.12 201 ILE A O 1
ATOM 1613 N N . ILE A 1 202 ? 6.829 7.148 -7.632 1.00 85.69 202 ILE A N 1
ATOM 1614 C CA . ILE A 1 202 ? 6.926 7.734 -6.285 1.00 85.69 202 ILE A CA 1
ATOM 1615 C C . ILE A 1 202 ? 5.608 8.411 -5.908 1.00 85.69 202 ILE A C 1
ATOM 1617 O O . ILE A 1 202 ? 5.068 8.124 -4.845 1.00 85.69 202 ILE A O 1
ATOM 1621 N N . ASP A 1 203 ? 5.0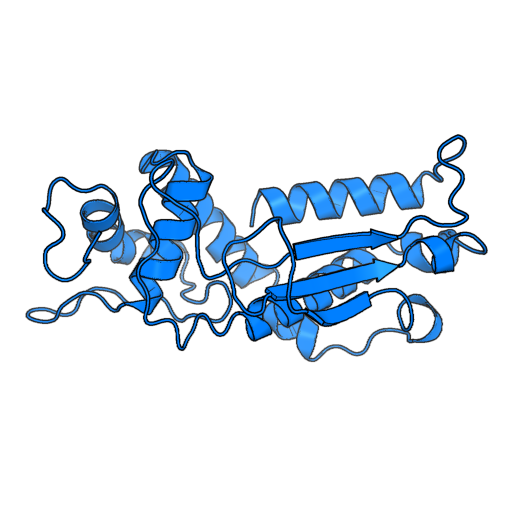76 9.266 -6.785 1.00 87.44 203 ASP A N 1
ATOM 1622 C CA . ASP A 1 203 ? 3.808 9.960 -6.540 1.00 87.44 203 ASP A CA 1
ATOM 1623 C C . ASP A 1 203 ? 2.650 8.967 -6.363 1.00 87.44 203 ASP A C 1
ATOM 1625 O O . ASP A 1 203 ? 1.828 9.119 -5.461 1.00 87.44 203 ASP A O 1
ATOM 1629 N N . LEU A 1 204 ? 2.630 7.904 -7.175 1.00 90.12 204 LEU A N 1
ATOM 1630 C CA . LEU A 1 204 ? 1.626 6.848 -7.089 1.00 90.12 204 LEU A CA 1
ATOM 1631 C C . LEU A 1 204 ? 1.648 6.136 -5.730 1.00 90.12 204 LEU A C 1
ATOM 1633 O O . LEU A 1 204 ? 0.604 6.039 -5.091 1.00 90.12 204 LEU A O 1
ATOM 1637 N N . PHE A 1 205 ? 2.818 5.663 -5.288 1.00 88.62 205 PHE A N 1
ATOM 1638 C CA . PHE A 1 205 ? 2.965 4.893 -4.044 1.00 88.62 205 PHE A CA 1
ATOM 1639 C C . PHE A 1 205 ? 2.916 5.745 -2.772 1.00 88.62 205 PHE A C 1
ATOM 1641 O O . PHE A 1 205 ? 2.738 5.209 -1.686 1.00 88.62 205 PHE A O 1
ATOM 1648 N N . GLN A 1 206 ? 3.095 7.063 -2.871 1.00 86.00 206 GLN A N 1
ATOM 1649 C CA . GLN A 1 206 ? 2.863 7.956 -1.734 1.00 86.00 206 GLN A CA 1
ATOM 1650 C C . GLN A 1 206 ? 1.371 8.207 -1.495 1.00 86.00 206 GLN A C 1
ATOM 1652 O O . GLN A 1 206 ? 0.966 8.442 -0.358 1.00 86.00 206 GLN A O 1
ATOM 1657 N N . LYS A 1 207 ? 0.563 8.183 -2.559 1.00 85.94 207 LYS A N 1
ATOM 1658 C CA . LYS A 1 207 ? -0.863 8.518 -2.501 1.00 85.94 207 LYS A CA 1
ATOM 1659 C C . LYS A 1 207 ? -1.774 7.319 -2.240 1.00 85.94 207 LYS A C 1
ATOM 1661 O O . LYS A 1 207 ? -2.832 7.532 -1.654 1.00 85.94 207 LYS A O 1
ATOM 1666 N N . ASN A 1 208 ? -1.390 6.114 -2.671 1.00 81.38 208 ASN A N 1
ATOM 1667 C CA . ASN A 1 208 ? -2.280 4.946 -2.747 1.00 81.38 208 ASN A CA 1
ATOM 1668 C C . ASN A 1 208 ? -1.712 3.695 -2.091 1.00 81.38 208 ASN A C 1
ATOM 1670 O O . ASN A 1 208 ? -0.468 3.550 -2.085 1.00 81.38 208 ASN A O 1
#

Secondary structure (DSSP, 8-state):
--GGG--TTSHHHHHHHHHHHHHHHH---EETTEE--PPPTTSPPPHHHHHHHHHHHHHTTT-HHHHHHHHHHHHHHHHHH-GGGGGGS---HHHHTTTEEEEEEE--SSSS-SEEEEEEEEGGGGGG-HHHHHSSHHHHHHHHHHHHHHHHHTTTGGG--SPPPPTTSS--SS-EEEEEE-TT--GGG--HHHHHHHHHHHHHHHH-

Sequence (208 aa):
MDWTDLPPSHNLAKFIAELPAILKETGHHEMYGVELQTVEEGKPPVHTTLVILQKFLRANADDLFKAKEQLSAALEWRKTYKPLHALDETFSADKFGRLGYVTKLKGATETKNEEDIVTFNVYGYAAKDPKKTFGDTEAFVRWRVALMELTIQQLHLKEATQPIPDYGKGPDPYQAIQVHDYLSVSFFRQPAEVKASSSKIIDLFQKN

Foldseek 3Di:
DDLPCQDCPQLLNVLLVCVVVLCVVLVFQDDLNDGADHDDPPDRHDQLNSQQLQVLCQLVQNPSVSSSVLVSQVRNCCVVVVLVVLLVDDADCVQPVPAWDWDKDADDPVAPDRIAIEIEGACLVCQVPVCSHQVPLVSNLSNVSSRVSVSSVVLVSVVDDDHADHHPPGDGNSDHHYHYHNVNHDPVDDDPSNVVSVVVNVVVVSRD

InterPro domains:
  IPR036273 CRAL/TRIO, N-terminal domain superfamily [SSF46938] (14-86)
  IPR036865 CRAL-TRIO lipid binding domain superfamily [G3DSA:3.40.525.10] (11-208)
  IPR042938 Phosphatidylinositol transfer protein Sfh5 [PTHR47669] (4-208)

pLDDT: mean 92.15, std 8.37, range [51.19, 98.62]